Protein AF-A0A1W1BGY7-F1 (afdb_monomer)

Secondary structure (DSSP, 8-state):
-TTTTTSSSEEEEEGGG-TTSEEEEEEEEESS--SSEEEESSS-B--TT-HHHHHHHHHTT--SEEEETHHHHHHHHH-TTSSEEHHHHHHHHHSS-EEEEEEEESS-HHHHHHHHHHHHHSPPP--HHHHHHHHHHTTS-HHHHHHHHTT-EEE--HHHHHHHHHHHHHHHHHHT-

Structure (mmCIF, N/CA/C/O backbone):
data_AF-A0A1W1BGY7-F1
#
_entry.id   AF-A0A1W1BGY7-F1
#
loop_
_atom_site.group_PDB
_atom_site.id
_atom_site.type_symbol
_atom_site.label_atom_id
_atom_site.label_alt_id
_atom_site.label_comp_id
_atom_site.label_asym_id
_atom_site.label_entity_id
_atom_site.label_seq_id
_atom_site.pdbx_PDB_ins_code
_atom_site.Cartn_x
_atom_site.Cartn_y
_atom_site.Cartn_z
_atom_site.occupancy
_atom_site.B_iso_or_equiv
_atom_site.auth_seq_id
_atom_site.auth_comp_id
_atom_site.auth_asym_id
_atom_site.auth_atom_id
_atom_site.pdbx_PDB_model_num
ATOM 1 N N . MET A 1 1 ? -3.829 -16.186 -8.160 1.00 62.62 1 MET A N 1
ATOM 2 C CA . MET A 1 1 ? -3.401 -17.565 -8.492 1.00 62.62 1 MET A CA 1
ATOM 3 C C . MET A 1 1 ? -2.305 -17.598 -9.561 1.00 62.62 1 MET A C 1
ATOM 5 O O . MET A 1 1 ? -1.346 -18.332 -9.370 1.00 62.62 1 MET A O 1
ATOM 9 N N . SER A 1 2 ? -2.358 -16.763 -10.605 1.00 79.81 2 SER A N 1
ATOM 10 C CA . SER A 1 2 ? -1.438 -16.809 -11.760 1.00 79.81 2 SER A CA 1
ATOM 11 C C . SER A 1 2 ? 0.059 -16.644 -11.444 1.00 79.81 2 SER A C 1
ATOM 13 O O . SER A 1 2 ? 0.867 -17.405 -11.963 1.00 79.81 2 SER A O 1
ATOM 15 N N . PHE A 1 3 ? 0.447 -15.724 -10.547 1.00 88.94 3 PHE A N 1
ATOM 16 C CA . PHE A 1 3 ? 1.864 -15.511 -10.194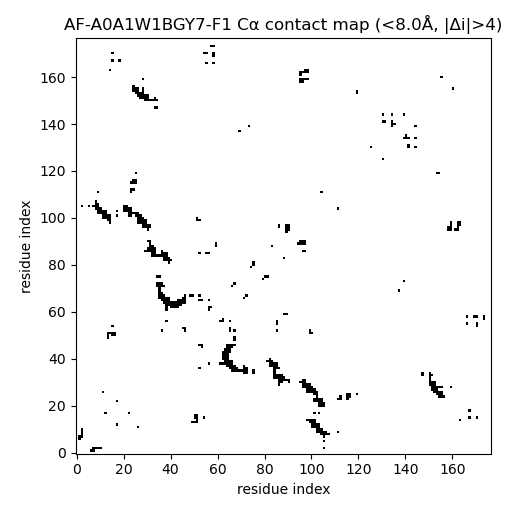 1.00 88.94 3 PHE A CA 1
ATOM 17 C C . PHE A 1 3 ? 2.511 -16.722 -9.502 1.00 88.94 3 PHE A C 1
ATOM 19 O O . PHE A 1 3 ? 3.608 -17.135 -9.866 1.00 88.94 3 PHE A O 1
ATOM 26 N N . ARG A 1 4 ? 1.822 -17.339 -8.529 1.00 84.81 4 ARG A N 1
ATOM 27 C CA . ARG A 1 4 ? 2.334 -18.533 -7.824 1.00 84.81 4 ARG A CA 1
ATOM 28 C C . ARG A 1 4 ? 2.373 -19.769 -8.719 1.00 84.81 4 ARG A C 1
ATOM 30 O O . ARG A 1 4 ? 3.251 -20.600 -8.551 1.00 84.81 4 ARG A O 1
ATOM 37 N N . GLN A 1 5 ? 1.454 -19.849 -9.678 1.00 89.06 5 GLN A N 1
ATOM 38 C CA . GLN A 1 5 ? 1.436 -20.879 -10.719 1.00 89.06 5 GLN A CA 1
ATOM 39 C C . GLN A 1 5 ? 2.444 -20.603 -11.849 1.00 89.06 5 GLN A C 1
ATOM 41 O O . GLN A 1 5 ? 2.444 -21.329 -12.833 1.00 89.06 5 GLN A O 1
ATOM 46 N N . ARG A 1 6 ? 3.268 -19.545 -11.744 1.00 88.88 6 ARG A N 1
ATOM 47 C CA . ARG A 1 6 ? 4.252 -19.128 -12.760 1.00 88.88 6 ARG A CA 1
ATOM 48 C C . ARG A 1 6 ? 3.667 -18.874 -14.159 1.00 88.88 6 ARG A C 1
ATOM 50 O O . ARG A 1 6 ? 4.398 -18.882 -15.137 1.00 88.88 6 ARG A O 1
ATOM 57 N N . LYS A 1 7 ? 2.369 -18.563 -14.248 1.00 91.94 7 LYS A N 1
ATOM 58 C CA . LYS A 1 7 ? 1.698 -18.180 -15.506 1.00 91.94 7 LYS A CA 1
ATOM 59 C C . LYS A 1 7 ? 2.041 -16.758 -15.963 1.00 91.94 7 LYS A C 1
ATOM 61 O O . LYS A 1 7 ? 1.733 -16.387 -17.085 1.00 91.94 7 LYS A O 1
ATOM 66 N N . VAL A 1 8 ? 2.629 -15.951 -15.078 1.00 92.69 8 VAL A N 1
ATOM 67 C CA . VAL A 1 8 ? 3.114 -14.594 -15.363 1.00 92.69 8 VAL A CA 1
ATOM 68 C C . VAL A 1 8 ? 4.509 -14.412 -14.769 1.00 92.69 8 VAL A C 1
ATOM 70 O O . VAL A 1 8 ? 4.822 -14.984 -13.715 1.00 92.69 8 VAL A O 1
ATOM 73 N N . ASN A 1 9 ? 5.344 -13.602 -15.424 1.00 93.44 9 ASN A N 1
ATOM 74 C CA . ASN A 1 9 ? 6.730 -13.395 -15.001 1.00 93.44 9 ASN A CA 1
ATOM 75 C C . ASN A 1 9 ? 6.871 -12.405 -13.843 1.00 93.44 9 ASN A C 1
ATOM 77 O O . ASN A 1 9 ? 7.801 -12.548 -13.056 1.00 93.44 9 ASN A O 1
ATOM 81 N N . GLY A 1 10 ? 5.939 -11.460 -13.697 1.00 94.50 10 GLY A N 1
ATOM 82 C CA . GLY A 1 10 ? 5.912 -10.494 -12.603 1.00 94.50 10 GLY A CA 1
ATOM 83 C C . GLY A 1 10 ? 4.494 -10.054 -12.250 1.00 94.50 10 GLY A C 1
ATOM 84 O O . GLY A 1 10 ? 3.607 -10.075 -13.100 1.00 94.50 10 GLY A O 1
ATOM 85 N N . ALA A 1 11 ? 4.263 -9.711 -10.983 1.00 96.00 11 ALA A N 1
ATOM 86 C CA . ALA A 1 11 ? 2.983 -9.202 -10.498 1.00 96.00 11 ALA A CA 1
ATOM 87 C C . ALA A 1 11 ? 3.138 -8.446 -9.174 1.00 96.00 11 ALA A C 1
ATOM 89 O O . ALA A 1 11 ? 3.978 -8.795 -8.339 1.00 96.00 11 ALA A O 1
ATOM 90 N N . PHE A 1 12 ? 2.251 -7.478 -8.931 1.00 96.56 12 PHE A N 1
ATOM 91 C CA . PHE A 1 12 ? 1.999 -7.017 -7.571 1.00 96.56 12 PHE A CA 1
ATOM 92 C C . PHE A 1 12 ? 1.299 -8.125 -6.787 1.00 96.56 12 PHE A C 1
ATOM 94 O O . PHE A 1 12 ? 0.234 -8.611 -7.170 1.00 96.56 12 PHE A O 1
ATOM 101 N N . ILE A 1 13 ? 1.905 -8.537 -5.678 1.00 96.38 13 ILE A N 1
ATOM 102 C CA . ILE A 1 13 ? 1.321 -9.512 -4.758 1.00 96.38 13 ILE A CA 1
ATOM 103 C C . ILE A 1 13 ? 1.217 -8.915 -3.363 1.00 96.38 13 ILE A C 1
ATOM 105 O O . ILE A 1 13 ? 2.064 -8.117 -2.960 1.00 96.38 13 ILE A O 1
ATOM 109 N N . SER A 1 14 ? 0.194 -9.331 -2.608 1.00 97.50 14 SER A N 1
ATOM 110 C CA . SER A 1 14 ? 0.025 -8.929 -1.209 1.00 97.50 14 SER A CA 1
ATOM 111 C C . SER A 1 14 ? 1.335 -9.131 -0.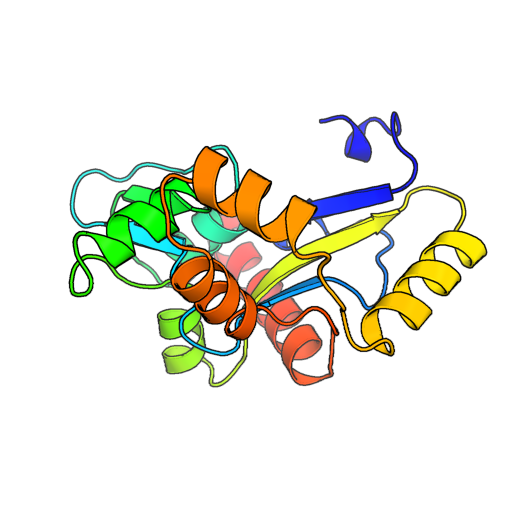445 1.00 97.50 14 SER A C 1
ATOM 113 O O . SER A 1 14 ? 1.929 -10.212 -0.502 1.00 97.50 14 SER A O 1
ATOM 115 N N . SER A 1 15 ? 1.782 -8.109 0.280 1.00 97.81 15 SER A N 1
ATOM 116 C CA . SER A 1 15 ? 3.032 -8.114 1.044 1.00 97.81 15 SER A CA 1
ATOM 117 C C . SER A 1 15 ? 3.160 -9.325 1.976 1.00 97.81 15 SER A C 1
ATOM 119 O O . SER A 1 15 ? 4.224 -9.950 2.011 1.00 97.81 15 SER A O 1
ATOM 121 N N . ILE A 1 16 ? 2.065 -9.765 2.613 1.00 97.44 16 ILE A N 1
ATOM 122 C CA . ILE A 1 16 ? 2.037 -10.961 3.472 1.00 97.44 16 ILE A CA 1
ATOM 123 C C . ILE A 1 16 ? 2.394 -12.252 2.713 1.00 97.44 16 ILE A C 1
ATOM 125 O O . ILE A 1 16 ? 2.948 -13.197 3.271 1.00 97.44 16 ILE A O 1
ATOM 129 N N . LYS A 1 17 ? 2.134 -12.282 1.401 1.00 95.25 17 LYS A N 1
ATOM 130 C CA . LYS A 1 17 ? 2.420 -13.409 0.503 1.00 95.25 17 LYS A CA 1
ATOM 131 C C . LYS A 1 17 ? 3.792 -13.323 -0.174 1.00 95.25 17 LYS A C 1
ATOM 133 O O . LYS A 1 17 ? 4.121 -14.264 -0.897 1.00 95.25 17 LYS A O 1
ATOM 138 N N . SER A 1 18 ? 4.559 -12.251 0.048 1.00 94.81 18 SER A N 1
ATOM 139 C CA . SER A 1 18 ? 5.791 -11.935 -0.698 1.00 94.81 18 SER A CA 1
ATOM 140 C C . SER A 1 18 ? 7.088 -12.468 -0.084 1.00 94.81 18 SER A C 1
ATOM 142 O O . SER A 1 18 ? 8.127 -12.445 -0.732 1.00 94.81 18 SER A O 1
ATOM 144 N N . SER A 1 19 ? 7.047 -12.978 1.150 1.00 90.06 19 SER A N 1
ATOM 145 C CA . SER A 1 19 ? 8.249 -13.364 1.912 1.00 90.06 19 SER A CA 1
ATOM 146 C C . SER A 1 19 ? 9.111 -14.454 1.262 1.00 90.06 19 SER A C 1
ATOM 148 O O . SER A 1 19 ? 10.297 -14.531 1.557 1.00 90.06 19 SER A O 1
ATOM 150 N N . LYS A 1 20 ? 8.530 -15.282 0.384 1.00 90.25 20 LYS A N 1
ATOM 151 C CA . LYS A 1 20 ? 9.227 -16.354 -0.351 1.00 90.25 20 LYS A CA 1
ATOM 152 C C . LYS A 1 20 ? 9.455 -16.020 -1.831 1.00 90.25 20 LYS A C 1
ATOM 154 O O . LYS A 1 20 ? 9.732 -16.915 -2.622 1.00 90.25 20 LYS A O 1
ATOM 159 N N . SER A 1 21 ? 9.266 -14.765 -2.232 1.00 93.81 21 SER A N 1
ATOM 160 C CA . SER A 1 21 ? 9.340 -14.338 -3.630 1.00 93.81 21 SER A CA 1
ATOM 161 C C . SER A 1 21 ? 10.473 -13.340 -3.830 1.00 93.81 21 SER A C 1
ATOM 163 O O . SER A 1 21 ? 10.774 -12.541 -2.943 1.00 93.81 21 SER A O 1
ATOM 165 N N . LYS A 1 22 ? 11.083 -13.368 -5.019 1.00 95.88 22 LYS A N 1
ATOM 166 C CA . LYS A 1 22 ? 11.982 -12.301 -5.461 1.00 95.88 22 LYS A CA 1
ATOM 167 C C . LYS A 1 22 ? 11.136 -11.079 -5.796 1.00 95.88 22 LYS A C 1
ATOM 169 O O . LYS A 1 22 ? 10.124 -11.207 -6.485 1.00 95.88 22 LYS A O 1
ATOM 174 N N . CYS A 1 23 ? 11.506 -9.922 -5.265 1.00 97.56 23 CYS A N 1
ATOM 175 C CA . CYS A 1 23 ? 10.732 -8.699 -5.425 1.00 97.56 23 CYS A CA 1
ATOM 176 C C . CYS A 1 23 ? 11.651 -7.498 -5.572 1.00 97.56 23 CYS A C 1
ATOM 178 O O . CYS A 1 23 ? 12.733 -7.473 -4.989 1.00 97.56 23 CYS A O 1
ATOM 180 N N . THR A 1 24 ? 11.185 -6.509 -6.324 1.00 97.88 24 THR A N 1
ATOM 181 C CA . THR A 1 24 ? 11.926 -5.281 -6.605 1.00 97.88 24 THR A CA 1
ATOM 182 C C . THR A 1 24 ? 11.858 -4.308 -5.418 1.00 97.88 24 THR A C 1
ATOM 184 O O . THR A 1 24 ? 11.310 -4.611 -4.345 1.00 97.88 24 THR A O 1
ATOM 187 N N . ASN A 1 25 ? 12.400 -3.108 -5.623 1.00 97.06 25 ASN A N 1
ATOM 188 C CA . ASN A 1 25 ? 12.243 -1.947 -4.748 1.00 97.06 25 ASN A CA 1
ATOM 189 C C . ASN A 1 25 ? 10.910 -1.196 -4.940 1.00 97.06 25 ASN A C 1
ATOM 191 O O . ASN A 1 25 ? 10.768 -0.089 -4.428 1.00 97.06 25 ASN A O 1
ATOM 195 N N . VAL A 1 26 ? 9.934 -1.781 -5.641 1.00 98.12 26 VAL A N 1
ATOM 196 C CA . VAL A 1 26 ? 8.602 -1.195 -5.833 1.00 98.12 26 VAL A CA 1
ATOM 197 C C . VAL A 1 26 ? 7.569 -1.899 -4.956 1.00 98.12 26 VAL A C 1
ATOM 199 O O . VAL A 1 26 ? 7.471 -3.133 -4.927 1.00 98.12 26 VAL A O 1
ATOM 202 N N . GLY A 1 27 ? 6.761 -1.104 -4.263 1.00 97.94 27 GLY A N 1
ATOM 203 C CA . GLY A 1 27 ? 5.608 -1.545 -3.488 1.00 97.94 27 GLY A CA 1
ATOM 204 C C . GLY A 1 27 ? 4.384 -0.666 -3.714 1.00 97.94 27 GLY A C 1
ATOM 205 O O . GLY A 1 27 ? 4.434 0.289 -4.473 1.00 97.94 27 GLY A O 1
ATOM 206 N N . ILE A 1 28 ? 3.283 -1.021 -3.059 1.00 98.12 28 ILE A N 1
ATOM 207 C CA . ILE A 1 28 ? 2.137 -0.131 -2.838 1.00 98.12 28 ILE A CA 1
ATOM 208 C C . ILE A 1 28 ? 2.156 0.183 -1.349 1.00 98.12 28 ILE A C 1
ATOM 210 O O . ILE A 1 28 ? 1.996 -0.733 -0.533 1.00 98.12 28 ILE A O 1
ATOM 214 N N . ILE A 1 29 ? 2.455 1.431 -1.008 1.00 98.62 29 ILE A N 1
ATOM 215 C CA . ILE A 1 29 ? 2.840 1.852 0.338 1.00 98.62 29 ILE A CA 1
ATOM 216 C C . ILE A 1 29 ? 1.986 3.055 0.732 1.00 98.62 29 ILE A C 1
ATOM 218 O O . ILE A 1 29 ? 1.699 3.903 -0.104 1.00 98.62 29 ILE A O 1
ATOM 222 N N . ALA A 1 30 ? 1.615 3.135 2.004 1.00 98.44 30 ALA A N 1
ATOM 223 C CA . ALA A 1 30 ? 1.001 4.323 2.584 1.00 98.44 30 ALA A CA 1
ATOM 224 C C . ALA A 1 30 ? 1.757 4.737 3.843 1.00 98.44 30 ALA A C 1
ATOM 226 O O . ALA A 1 30 ? 2.144 3.889 4.651 1.00 98.44 30 ALA A O 1
ATOM 227 N N . ASN A 1 31 ? 1.984 6.034 4.018 1.00 97.94 31 ASN A N 1
ATOM 228 C CA . ASN A 1 31 ? 2.717 6.588 5.153 1.00 97.94 31 ASN A CA 1
ATOM 229 C C . ASN A 1 31 ? 1.800 7.448 6.030 1.00 97.94 31 ASN A C 1
ATOM 231 O O . ASN A 1 31 ? 2.029 8.638 6.214 1.00 97.94 31 ASN A O 1
ATOM 235 N N . GLY A 1 32 ? 0.758 6.813 6.560 1.00 96.81 32 GLY A N 1
ATOM 236 C CA . GLY A 1 32 ? -0.387 7.466 7.189 1.00 96.81 32 GLY A CA 1
ATOM 237 C C . GLY A 1 32 ? -1.671 6.960 6.540 1.00 96.81 32 GLY A C 1
ATOM 238 O O . GLY A 1 32 ? -1.656 5.884 5.937 1.00 96.81 32 GLY A O 1
ATOM 239 N N . ALA A 1 33 ? -2.749 7.733 6.649 1.00 97.06 33 ALA A N 1
ATOM 240 C CA . ALA A 1 33 ? -4.024 7.395 6.031 1.00 97.06 33 ALA A CA 1
ATOM 241 C C . ALA A 1 33 ? -3.881 7.181 4.517 1.00 97.06 33 ALA A C 1
ATOM 243 O O . ALA A 1 33 ? -3.323 8.018 3.811 1.00 97.06 33 ALA A O 1
ATOM 244 N N . VAL A 1 34 ? -4.392 6.056 4.015 1.00 97.25 34 VAL A N 1
ATOM 245 C CA . VAL A 1 34 ? -4.404 5.720 2.581 1.00 97.25 34 VAL A CA 1
ATOM 246 C C . VAL A 1 34 ? -5.756 6.012 1.933 1.00 97.25 34 VAL A C 1
ATOM 248 O O . VAL A 1 34 ? -5.888 5.924 0.714 1.00 97.25 34 VAL A O 1
ATOM 251 N N . ARG A 1 35 ? -6.787 6.302 2.735 1.00 96.75 35 ARG A N 1
ATOM 252 C CA . ARG A 1 35 ? -8.124 6.736 2.291 1.00 96.75 35 ARG A CA 1
ATOM 253 C C . ARG A 1 35 ? -8.843 5.741 1.369 1.00 96.75 35 ARG A C 1
ATOM 255 O O . ARG A 1 35 ? -9.769 6.085 0.648 1.00 96.75 35 ARG A O 1
ATOM 262 N N . SER A 1 36 ? -8.398 4.485 1.373 1.00 97.06 36 SER A N 1
ATOM 263 C CA . SER A 1 36 ? -8.896 3.417 0.491 1.00 97.06 36 SER A CA 1
ATOM 264 C C . SER A 1 36 ? -8.727 2.015 1.082 1.00 97.06 36 SER A C 1
ATOM 266 O O . SER A 1 36 ? -8.820 1.018 0.363 1.00 97.06 36 SER A O 1
ATOM 268 N N . VAL A 1 37 ? -8.454 1.910 2.386 1.00 98.06 37 VAL A N 1
ATOM 269 C CA . VAL A 1 37 ? -8.331 0.639 3.106 1.00 98.06 37 VAL A CA 1
ATOM 270 C C . VAL A 1 37 ? -8.847 0.839 4.528 1.00 98.06 37 VAL A C 1
ATOM 272 O O . VAL A 1 37 ? -8.141 1.397 5.364 1.00 98.06 37 VAL A O 1
ATOM 275 N N . PHE A 1 38 ? -10.045 0.329 4.809 1.00 98.19 38 PHE A N 1
ATOM 276 C CA . PHE A 1 38 ? -10.719 0.544 6.090 1.00 98.19 38 PHE A CA 1
ATOM 277 C C . PHE A 1 38 ? -11.181 -0.755 6.737 1.00 98.19 38 PHE A C 1
ATOM 279 O O . PHE A 1 38 ? -11.440 -1.752 6.055 1.00 98.19 38 PHE A O 1
ATOM 286 N N . VAL A 1 39 ? -11.341 -0.702 8.057 1.00 97.81 39 VAL A N 1
ATOM 287 C CA . VAL A 1 39 ? -12.235 -1.583 8.812 1.00 97.81 39 VAL A CA 1
ATOM 288 C C . VAL A 1 39 ? -13.473 -0.783 9.185 1.00 97.81 39 VAL A C 1
ATOM 290 O O . VAL A 1 39 ? -13.369 0.249 9.844 1.00 97.81 39 VAL A O 1
ATOM 293 N N . ILE A 1 40 ? -14.637 -1.257 8.756 1.00 96.12 40 ILE A N 1
ATOM 294 C CA . ILE A 1 40 ? -15.935 -0.703 9.145 1.00 96.12 40 ILE A CA 1
ATOM 295 C C . ILE A 1 40 ? -16.483 -1.538 10.298 1.00 96.12 40 ILE A C 1
ATOM 297 O O . ILE A 1 40 ? -16.415 -2.769 10.251 1.00 96.12 40 ILE A O 1
ATOM 301 N N . GLU A 1 41 ? -17.027 -0.873 11.315 1.00 91.75 41 GLU A N 1
ATOM 302 C CA . GLU A 1 41 ? -17.678 -1.535 12.442 1.00 91.75 41 GLU A CA 1
ATOM 303 C C . GLU A 1 41 ? -18.805 -2.474 11.981 1.00 91.75 41 GLU A C 1
ATOM 305 O O . GLU A 1 41 ? -19.488 -2.241 10.981 1.00 91.75 41 GLU A O 1
ATOM 310 N N . GLY A 1 42 ? -18.983 -3.572 12.713 1.00 90.00 42 GLY A N 1
ATOM 311 C CA . GLY A 1 42 ? -20.013 -4.567 12.453 1.00 90.00 42 GLY A CA 1
ATOM 312 C C . GLY A 1 42 ? -19.431 -5.964 12.285 1.00 90.00 42 GLY A C 1
ATOM 313 O O . GLY A 1 42 ? -18.437 -6.329 12.915 1.00 90.00 42 GLY A O 1
ATOM 314 N N . LYS A 1 43 ? -20.079 -6.777 11.446 1.00 92.12 43 LYS A N 1
ATOM 315 C CA . LYS A 1 43 ? -19.705 -8.181 11.257 1.00 92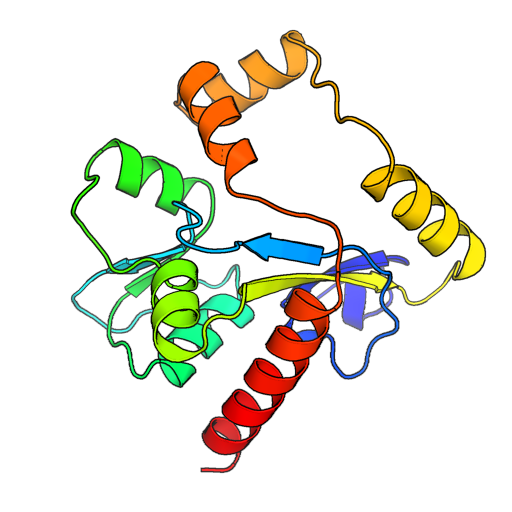.12 43 LYS A CA 1
ATOM 316 C C . LYS A 1 43 ? -18.291 -8.306 10.689 1.00 92.12 43 LYS A C 1
ATOM 318 O O . LYS A 1 43 ? -17.945 -7.657 9.704 1.00 92.12 43 LYS A O 1
ATOM 323 N N . GLU A 1 44 ? -17.503 -9.203 11.280 1.00 95.06 44 GLU A N 1
ATOM 324 C CA . GLU A 1 44 ? -16.175 -9.533 10.773 1.00 95.06 44 GLU A CA 1
ATOM 325 C C . GLU A 1 44 ? -16.257 -10.156 9.375 1.00 95.06 44 GLU A C 1
ATOM 327 O O . GLU A 1 44 ? -16.778 -11.258 9.178 1.00 95.06 44 GLU A O 1
ATOM 332 N N . GLU A 1 45 ? -15.725 -9.435 8.394 1.00 96.69 45 GLU A N 1
ATOM 333 C CA . GLU A 1 45 ? -15.732 -9.826 6.990 1.00 96.69 45 GLU A CA 1
ATOM 334 C C . GLU A 1 45 ? -14.394 -9.472 6.344 1.00 96.69 45 GLU A C 1
ATOM 336 O O . GLU A 1 45 ? -13.860 -8.377 6.516 1.00 96.69 45 GLU A O 1
ATOM 341 N N . ILE A 1 46 ? -13.855 -10.407 5.564 1.00 96.38 46 ILE A N 1
ATOM 342 C CA . ILE A 1 46 ? -12.601 -10.209 4.838 1.00 96.38 46 ILE A CA 1
ATOM 343 C C . ILE A 1 46 ? -12.848 -9.630 3.442 1.00 96.38 46 ILE A C 1
ATOM 345 O O . ILE A 1 46 ? -13.804 -10.008 2.761 1.00 96.38 46 ILE A O 1
ATOM 349 N N . ASP A 1 47 ? -11.917 -8.814 2.948 1.00 96.31 47 ASP A N 1
ATOM 350 C CA . ASP A 1 47 ? -11.889 -8.429 1.538 1.00 96.31 47 ASP A CA 1
ATOM 351 C C . ASP A 1 47 ? -11.071 -9.453 0.734 1.00 96.31 47 ASP A C 1
ATOM 353 O O . ASP A 1 47 ? -9.863 -9.630 0.938 1.00 96.31 47 ASP A O 1
ATOM 357 N N . LYS A 1 48 ? -11.716 -10.157 -0.204 1.00 94.81 48 LYS A N 1
ATOM 358 C CA . LYS A 1 48 ? -11.070 -11.201 -1.020 1.00 94.81 48 LYS A CA 1
ATOM 359 C C . LYS A 1 48 ? -9.915 -10.659 -1.875 1.00 94.81 48 LYS A C 1
ATOM 361 O O . LYS A 1 48 ? -9.030 -11.436 -2.244 1.00 94.81 48 LYS A O 1
ATOM 366 N N . ALA A 1 49 ? -9.896 -9.359 -2.174 1.00 92.88 49 ALA A N 1
ATOM 367 C CA . ALA A 1 49 ? -8.878 -8.737 -3.009 1.00 92.88 49 ALA A CA 1
ATOM 368 C C . ALA A 1 49 ? -7.553 -8.476 -2.268 1.00 92.88 49 ALA A C 1
ATOM 370 O O . ALA A 1 49 ? -6.514 -8.372 -2.923 1.00 92.88 49 ALA A O 1
ATOM 371 N N . SER A 1 50 ? -7.527 -8.437 -0.924 1.00 95.00 50 SER A N 1
ATOM 372 C CA . SER A 1 50 ? -6.292 -8.135 -0.179 1.00 95.00 50 SER A CA 1
ATOM 373 C C . SER A 1 50 ? -6.065 -8.993 1.058 1.00 95.00 50 SER A C 1
ATOM 375 O O . SER A 1 50 ? -6.531 -8.721 2.161 1.00 95.00 50 SER A O 1
ATOM 377 N N . ALA A 1 51 ? -5.187 -9.985 0.901 1.00 97.00 51 ALA A N 1
ATOM 378 C CA . ALA A 1 51 ? -4.705 -10.773 2.030 1.00 97.00 51 ALA A CA 1
ATOM 379 C C . ALA A 1 51 ? -3.886 -9.946 3.038 1.00 97.00 51 ALA A C 1
ATOM 381 O O . ALA A 1 51 ? -3.888 -10.274 4.221 1.00 97.00 51 ALA A O 1
ATOM 382 N N . SER A 1 52 ? -3.179 -8.902 2.587 1.00 98.06 52 SER A N 1
ATOM 383 C CA . SER A 1 52 ? -2.385 -8.054 3.485 1.00 98.06 52 SER A CA 1
ATOM 384 C C . SER A 1 52 ? -3.265 -7.191 4.374 1.00 98.06 52 SER A C 1
ATOM 386 O O . SER A 1 52 ? -2.993 -7.126 5.564 1.00 98.06 52 SER A O 1
ATOM 388 N N . SER A 1 53 ? -4.328 -6.591 3.831 1.00 98.19 53 SER A N 1
ATOM 389 C CA . SER A 1 53 ? -5.258 -5.759 4.607 1.00 98.19 53 SER A CA 1
ATOM 390 C C . SER A 1 53 ? -6.022 -6.599 5.632 1.00 98.19 53 SER A C 1
ATOM 392 O O . SER A 1 53 ? -6.089 -6.226 6.796 1.00 98.19 53 SER A O 1
ATOM 394 N N . ASN A 1 54 ? -6.481 -7.795 5.244 1.00 98.19 54 ASN A N 1
ATOM 395 C CA . ASN A 1 54 ? -7.130 -8.719 6.181 1.00 98.19 54 ASN A CA 1
ATOM 396 C C . ASN A 1 54 ? -6.199 -9.141 7.327 1.00 98.19 54 ASN A C 1
ATOM 398 O O . ASN A 1 54 ? -6.619 -9.214 8.476 1.00 98.19 54 ASN A O 1
ATOM 402 N N . MET A 1 55 ? -4.931 -9.439 7.025 1.00 98.12 55 MET A N 1
ATOM 403 C CA . MET A 1 55 ? -3.955 -9.778 8.063 1.00 98.12 55 MET A CA 1
ATOM 404 C C . MET A 1 55 ? -3.600 -8.560 8.919 1.00 98.12 55 MET A C 1
ATOM 406 O O . MET A 1 55 ? -3.420 -8.702 10.122 1.00 98.12 55 MET A O 1
ATOM 410 N N . LEU A 1 56 ? -3.518 -7.368 8.327 1.00 98.44 56 LEU A N 1
ATOM 411 C CA . LEU A 1 56 ? -3.246 -6.139 9.063 1.00 98.44 56 LEU A CA 1
ATOM 412 C C . LEU A 1 56 ? -4.343 -5.842 10.090 1.00 98.44 56 LEU A C 1
ATOM 414 O O . LEU A 1 56 ? -4.007 -5.574 11.236 1.00 98.44 56 LEU A O 1
ATOM 418 N N . ALA A 1 57 ? -5.621 -5.983 9.724 1.00 98.00 57 ALA A N 1
ATOM 419 C CA . ALA A 1 57 ? -6.730 -5.842 10.670 1.00 98.00 57 ALA A CA 1
ATOM 420 C C . ALA A 1 57 ? -6.563 -6.773 11.887 1.00 98.00 57 ALA A C 1
ATOM 422 O O . ALA A 1 57 ? -6.657 -6.324 13.025 1.00 98.00 57 ALA A O 1
ATOM 423 N N . LYS A 1 58 ? -6.185 -8.040 11.658 1.00 97.44 58 LYS A N 1
ATOM 424 C CA . LYS A 1 58 ? -5.878 -8.994 12.740 1.00 97.44 58 LYS A CA 1
ATOM 425 C C . LYS A 1 58 ? -4.667 -8.577 13.575 1.00 97.44 58 LYS A C 1
ATOM 427 O O . LYS A 1 58 ? -4.695 -8.701 14.792 1.00 97.44 58 LYS A O 1
ATOM 432 N N . VAL A 1 59 ? -3.600 -8.094 12.932 1.00 98.06 59 VAL A N 1
ATOM 433 C CA . VAL A 1 59 ? -2.382 -7.615 13.611 1.00 98.06 59 VAL A CA 1
ATOM 434 C C . VAL A 1 59 ? -2.661 -6.427 14.528 1.00 98.06 59 VAL A C 1
ATOM 436 O O . VAL A 1 59 ? -2.046 -6.345 15.587 1.00 98.06 59 VAL A O 1
ATOM 439 N N . LEU A 1 60 ? -3.586 -5.557 14.130 1.00 97.62 60 LEU A N 1
ATOM 440 C CA . LEU A 1 60 ? -4.037 -4.394 14.893 1.00 97.62 60 LEU A CA 1
ATOM 441 C C . LEU A 1 60 ? -5.200 -4.720 15.847 1.00 97.62 60 LEU A C 1
ATOM 443 O O . LEU A 1 60 ? -5.743 -3.823 16.479 1.00 97.62 60 LEU A O 1
ATOM 447 N N . ASN A 1 61 ? -5.609 -5.994 15.939 1.00 96.31 61 ASN A N 1
ATOM 448 C CA . ASN A 1 61 ? -6.749 -6.449 16.740 1.00 96.31 61 ASN A CA 1
ATOM 449 C C . ASN A 1 61 ? -8.055 -5.670 16.461 1.00 96.31 61 ASN A C 1
ATOM 451 O O . ASN A 1 61 ? -8.855 -5.418 17.361 1.00 96.31 61 ASN A O 1
ATOM 455 N N . LEU A 1 62 ? -8.267 -5.280 15.203 1.00 96.38 62 LEU A N 1
ATOM 456 C CA . LEU A 1 62 ? -9.464 -4.577 14.757 1.00 96.38 62 LEU A CA 1
ATOM 457 C C . LEU A 1 62 ? -10.503 -5.579 14.264 1.00 96.38 62 LEU A C 1
ATOM 459 O O . LEU A 1 62 ? -10.208 -6.432 13.421 1.00 96.38 62 LEU A O 1
ATOM 463 N N . LYS A 1 63 ? -11.729 -5.441 14.770 1.00 95.25 63 LYS A N 1
ATOM 464 C CA . LYS A 1 63 ? -12.881 -6.259 14.385 1.00 95.25 63 LYS A CA 1
ATOM 465 C C . LYS A 1 63 ? -13.814 -5.455 13.495 1.00 95.25 63 LYS A C 1
ATOM 467 O O . LYS A 1 63 ? -14.046 -4.276 13.739 1.00 95.25 63 LYS A O 1
ATOM 472 N N . GLY A 1 64 ? -14.339 -6.111 12.471 1.00 95.75 64 GLY A N 1
ATOM 473 C CA . GLY A 1 64 ? -15.275 -5.517 11.531 1.00 95.75 64 GLY A CA 1
ATOM 474 C C . GLY A 1 64 ? -15.029 -5.962 10.098 1.00 95.75 64 GLY A C 1
ATOM 475 O O . GLY A 1 64 ? -14.288 -6.910 9.816 1.00 95.75 64 GLY A O 1
ATOM 476 N N . LYS A 1 65 ? -15.666 -5.259 9.172 1.00 97.31 65 LYS A N 1
ATOM 477 C CA . LYS A 1 65 ? -15.5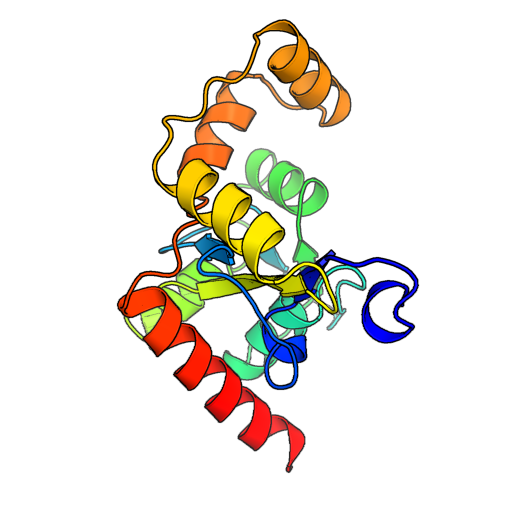99 -5.538 7.745 1.00 97.31 65 LYS A CA 1
ATOM 478 C C . LYS A 1 65 ? -14.436 -4.798 7.107 1.00 97.31 65 LYS A C 1
ATOM 480 O O . LYS A 1 65 ? -14.425 -3.572 7.057 1.00 97.31 65 LYS A O 1
ATOM 485 N N . VAL A 1 66 ? -13.488 -5.545 6.553 1.00 98.06 66 VAL A N 1
ATOM 486 C CA . VAL A 1 66 ? -12.409 -4.976 5.744 1.00 98.06 66 VAL A CA 1
ATOM 487 C C . VAL A 1 66 ? -12.960 -4.610 4.366 1.00 98.06 66 VAL A C 1
ATOM 489 O O . VAL A 1 66 ? -13.551 -5.449 3.680 1.00 98.06 66 VAL A O 1
ATOM 492 N N . ILE A 1 67 ? -12.731 -3.371 3.935 1.00 97.44 67 ILE A N 1
ATOM 493 C CA . ILE A 1 67 ? -12.990 -2.923 2.562 1.00 97.44 67 ILE A CA 1
ATOM 494 C C . ILE A 1 67 ? -11.761 -2.227 1.987 1.00 97.44 67 ILE A C 1
ATOM 496 O O . ILE A 1 67 ? -11.060 -1.505 2.698 1.00 97.44 67 ILE A O 1
ATOM 500 N N . ILE A 1 68 ? -11.487 -2.443 0.696 1.00 97.12 68 ILE A N 1
ATOM 501 C CA . ILE A 1 68 ? -10.324 -1.845 0.027 1.00 97.12 68 ILE A CA 1
ATOM 502 C C . ILE A 1 68 ? -10.612 -1.296 -1.378 1.00 97.12 68 ILE A C 1
ATOM 504 O O . ILE A 1 68 ? -11.625 -1.626 -1.999 1.00 97.12 68 ILE A O 1
ATOM 508 N N . GLY A 1 69 ? -9.668 -0.506 -1.896 1.00 94.69 69 GLY A N 1
ATOM 509 C CA . GLY A 1 69 ? -9.624 -0.037 -3.283 1.00 94.69 69 GLY A CA 1
ATOM 510 C C . GLY A 1 69 ? -10.713 0.985 -3.604 1.00 94.69 69 GLY A C 1
ATOM 511 O O . GLY A 1 69 ? -11.143 1.732 -2.731 1.00 94.69 69 GLY A O 1
ATOM 512 N N . ASP A 1 70 ? -11.189 0.991 -4.850 1.00 94.44 70 ASP A N 1
ATOM 513 C CA . ASP A 1 70 ? -12.155 1.985 -5.346 1.00 94.44 70 ASP A CA 1
ATOM 514 C C . ASP A 1 70 ? -13.445 2.041 -4.513 1.00 94.44 70 ASP A C 1
ATOM 516 O O . ASP A 1 70 ? -14.004 3.110 -4.288 1.00 94.44 70 ASP A O 1
ATOM 520 N N . ARG A 1 71 ? -13.909 0.891 -4.008 1.00 94.06 71 ARG A N 1
ATOM 521 C CA . ARG A 1 71 ? -15.086 0.824 -3.129 1.00 94.06 71 ARG A CA 1
ATOM 522 C C . ARG A 1 71 ? -14.842 1.523 -1.792 1.00 94.06 71 ARG A C 1
ATOM 524 O O . ARG A 1 71 ? -15.737 2.189 -1.291 1.00 94.06 71 ARG A O 1
ATOM 531 N N . ALA A 1 72 ? -13.653 1.353 -1.223 1.00 96.06 72 ALA A N 1
ATOM 532 C CA . ALA A 1 72 ? -13.262 2.002 0.021 1.00 96.06 72 ALA A CA 1
ATOM 533 C C . ALA A 1 72 ? -13.018 3.501 -0.160 1.00 96.06 72 ALA A C 1
ATOM 535 O O . ALA A 1 72 ? -13.414 4.278 0.699 1.00 96.06 72 ALA A O 1
ATOM 536 N N . LEU A 1 73 ? -12.435 3.902 -1.293 1.00 96.31 73 LEU A N 1
ATOM 537 C CA . LEU A 1 73 ? -12.273 5.312 -1.635 1.00 96.31 73 LEU A CA 1
ATOM 538 C C . LEU A 1 73 ? -13.629 6.015 -1.753 1.00 96.31 73 LEU A C 1
ATOM 540 O O . LEU A 1 73 ? -13.832 7.040 -1.117 1.00 96.31 73 LEU A O 1
ATOM 544 N N . ARG A 1 74 ? -14.576 5.440 -2.508 1.00 94.44 74 ARG A N 1
ATOM 545 C CA . ARG A 1 74 ? -15.946 5.976 -2.605 1.00 94.44 74 ARG A CA 1
ATOM 546 C C . ARG A 1 74 ? -16.609 6.082 -1.239 1.00 94.44 74 ARG A C 1
ATOM 548 O O . ARG A 1 74 ? -17.106 7.138 -0.886 1.00 94.44 74 ARG A O 1
ATOM 555 N N . TYR A 1 75 ? -16.545 5.004 -0.457 1.00 93.81 75 TYR A N 1
ATOM 556 C CA . TYR A 1 75 ? -17.110 4.987 0.888 1.00 93.81 75 TYR A CA 1
ATOM 557 C C . TYR A 1 75 ? -16.577 6.134 1.756 1.00 93.81 75 TYR A C 1
ATOM 559 O O . TYR A 1 75 ? -17.364 6.785 2.433 1.00 93.81 75 TYR A O 1
ATOM 567 N N . HIS A 1 76 ? -15.269 6.402 1.699 1.00 94.69 76 HIS A N 1
ATOM 568 C CA . HIS A 1 76 ? -14.645 7.502 2.429 1.00 94.69 76 HIS A CA 1
ATOM 569 C C . HIS A 1 76 ? -15.059 8.882 1.906 1.00 94.69 76 HIS A C 1
ATOM 571 O O . HIS A 1 76 ? -15.312 9.769 2.708 1.00 94.69 76 HIS A O 1
ATOM 577 N N . LEU A 1 77 ? -15.161 9.075 0.588 1.00 93.94 77 LEU A N 1
ATOM 578 C CA . LEU A 1 77 ? -15.619 10.350 0.021 1.00 93.94 77 LEU A CA 1
ATOM 579 C C . LEU A 1 77 ? -17.075 10.658 0.408 1.00 93.94 77 LEU A C 1
ATOM 581 O O . LEU A 1 77 ? -17.394 11.803 0.715 1.00 93.94 77 LEU A O 1
ATOM 585 N N . ASP A 1 78 ? -17.928 9.634 0.455 1.00 92.69 78 ASP A N 1
ATOM 586 C CA . ASP A 1 78 ? -19.330 9.771 0.860 1.00 92.69 78 ASP A CA 1
ATOM 587 C C . ASP A 1 78 ? -19.489 9.893 2.392 1.00 92.69 78 ASP A C 1
ATOM 589 O O . ASP A 1 78 ? -20.454 10.484 2.872 1.00 92.69 78 ASP A O 1
ATOM 593 N N . ASN A 1 79 ? -18.568 9.308 3.171 1.00 90.94 79 ASN A N 1
ATOM 594 C CA . ASN A 1 79 ? -18.641 9.193 4.634 1.00 90.94 79 ASN A CA 1
ATOM 595 C C . ASN A 1 79 ? -17.247 9.369 5.281 1.00 90.94 79 ASN A C 1
ATOM 597 O O . ASN A 1 79 ? -16.671 8.391 5.773 1.00 90.94 79 ASN A O 1
ATOM 601 N N . PRO A 1 80 ? -16.678 10.586 5.303 1.00 80.75 80 PRO A N 1
ATOM 602 C CA . PRO A 1 80 ? -15.267 10.807 5.645 1.00 80.75 80 PRO A CA 1
ATOM 603 C C . PRO A 1 80 ? -14.871 10.361 7.056 1.00 80.75 80 PRO A C 1
ATOM 605 O O . PRO A 1 80 ? -13.747 9.897 7.246 1.00 80.75 80 PRO A O 1
ATOM 608 N N . GLU A 1 81 ? -15.802 10.429 8.007 1.00 82.62 81 GLU A N 1
ATOM 609 C CA . GLU A 1 81 ? -15.579 10.092 9.421 1.00 82.62 81 GLU A CA 1
ATOM 610 C C . GLU A 1 81 ? -15.818 8.608 9.749 1.00 82.62 81 GLU A C 1
ATOM 612 O O . GLU A 1 81 ? -15.592 8.170 10.877 1.00 82.62 81 GLU A O 1
ATOM 617 N N . ASN A 1 82 ? -16.285 7.807 8.784 1.00 87.00 82 ASN A N 1
ATOM 618 C CA . ASN A 1 82 ? -16.678 6.430 9.054 1.00 87.00 82 ASN A CA 1
ATOM 619 C C . ASN A 1 82 ? -15.569 5.432 8.697 1.00 87.00 82 ASN A C 1
ATOM 621 O O . ASN A 1 82 ? -15.103 5.353 7.561 1.00 87.00 82 ASN A O 1
ATOM 625 N N . GLY A 1 83 ? -15.248 4.561 9.655 1.00 93.38 83 GLY A N 1
ATOM 626 C CA . GLY A 1 83 ? -14.303 3.456 9.488 1.00 93.38 83 GLY A CA 1
ATOM 627 C C . GLY A 1 83 ? -12.867 3.806 9.879 1.00 93.38 83 GLY A C 1
ATOM 628 O O . GLY A 1 83 ? -12.426 4.946 9.818 1.00 93.38 83 GLY A O 1
ATOM 629 N N . ILE A 1 84 ? -12.117 2.784 10.284 1.00 96.94 84 ILE A N 1
ATOM 630 C CA . ILE A 1 84 ? -10.734 2.922 10.751 1.00 96.94 84 ILE A CA 1
ATOM 631 C C . ILE A 1 84 ? -9.791 2.666 9.576 1.00 96.94 84 ILE A C 1
ATOM 633 O O . ILE A 1 84 ? -9.770 1.550 9.046 1.00 96.94 84 ILE A O 1
ATOM 637 N N . ASP A 1 85 ? -9.002 3.666 9.172 1.00 98.00 85 ASP A N 1
ATOM 638 C CA . ASP A 1 85 ? -7.972 3.490 8.143 1.00 98.00 85 ASP A CA 1
ATOM 639 C C . ASP A 1 85 ? -6.844 2.601 8.684 1.00 98.00 85 ASP A C 1
ATOM 641 O O . ASP A 1 85 ? -6.193 2.893 9.691 1.00 98.00 85 ASP A O 1
ATOM 645 N N . LEU A 1 86 ? -6.609 1.475 8.010 1.00 98.38 86 LEU A N 1
ATOM 646 C CA . LEU A 1 86 ? -5.650 0.483 8.488 1.00 98.38 86 LEU A CA 1
ATOM 647 C C . LEU A 1 86 ? -4.197 0.975 8.424 1.00 98.38 86 LEU A C 1
ATOM 649 O O . LEU A 1 86 ? -3.384 0.583 9.265 1.00 98.38 86 LEU A O 1
ATOM 653 N N . ALA A 1 87 ? -3.842 1.789 7.426 1.00 98.44 87 ALA A N 1
ATOM 654 C CA . ALA A 1 87 ? -2.485 2.314 7.306 1.00 98.44 87 ALA A CA 1
ATOM 655 C C . ALA A 1 87 ? -2.224 3.427 8.323 1.00 98.44 87 ALA A C 1
ATOM 657 O O . ALA A 1 87 ? -1.133 3.470 8.895 1.00 98.44 87 ALA A O 1
ATOM 658 N N . GLU A 1 88 ? -3.224 4.269 8.590 1.00 98.44 88 GLU A N 1
ATOM 659 C CA . GLU A 1 88 ? -3.171 5.261 9.665 1.00 98.44 88 GLU A CA 1
ATOM 660 C C . GLU A 1 88 ? -2.994 4.579 11.018 1.00 98.44 88 GLU A C 1
ATOM 662 O O . GLU A 1 88 ? -2.028 4.859 11.728 1.00 98.44 88 GLU A O 1
ATOM 667 N N . LYS A 1 89 ? -3.820 3.570 11.317 1.00 98.50 89 LYS A N 1
ATOM 668 C CA . LYS A 1 89 ? -3.723 2.867 12.596 1.00 98.50 89 LYS A CA 1
ATOM 669 C C . LYS A 1 89 ? -2.379 2.161 12.789 1.00 98.50 89 LYS A C 1
ATOM 671 O O . LYS A 1 89 ? -1.785 2.197 13.865 1.00 98.50 89 LYS A O 1
ATOM 676 N N . TRP A 1 90 ? -1.842 1.564 11.727 1.00 98.69 90 TRP A N 1
ATOM 677 C CA . TRP A 1 90 ? -0.491 1.000 11.749 1.00 98.69 90 TRP A CA 1
ATOM 678 C C . TRP A 1 90 ? 0.589 2.056 12.017 1.00 98.69 90 TRP A C 1
ATOM 680 O O . TRP A 1 90 ? 1.561 1.796 12.739 1.00 98.69 90 TRP A O 1
ATOM 690 N N . LYS A 1 91 ? 0.440 3.240 11.418 1.00 98.62 91 LYS A N 1
ATOM 691 C CA . LYS A 1 91 ? 1.364 4.356 11.590 1.00 98.62 91 LYS A CA 1
ATOM 692 C C . LYS A 1 91 ? 1.343 4.870 13.027 1.00 98.62 91 LYS A C 1
ATOM 694 O O . LYS A 1 91 ? 2.421 5.099 13.568 1.00 98.62 91 LYS A O 1
ATOM 699 N N . GLU A 1 92 ? 0.170 4.986 13.642 1.00 98.50 92 GLU A N 1
ATOM 700 C CA . GLU A 1 92 ? 0.012 5.343 15.057 1.00 98.50 92 GLU A CA 1
ATOM 701 C C . GLU A 1 92 ? 0.735 4.355 15.981 1.00 98.50 92 GLU A C 1
ATOM 703 O O . GLU A 1 92 ? 1.513 4.765 16.837 1.00 98.50 92 GLU A O 1
ATOM 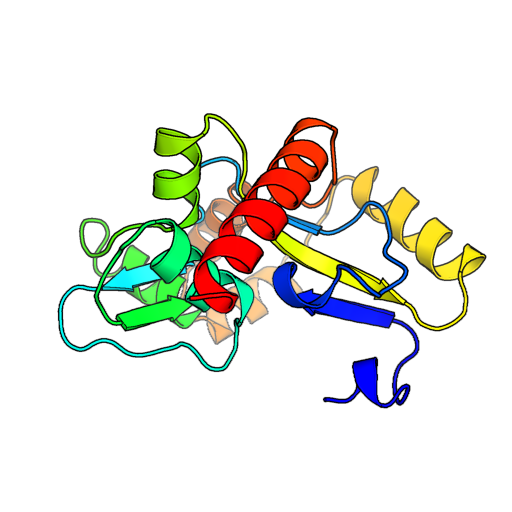708 N N . GLU A 1 93 ? 0.540 3.046 15.785 1.00 98.38 93 GLU A N 1
ATOM 709 C CA . GLU A 1 93 ? 1.122 2.030 16.675 1.00 98.38 93 GLU A CA 1
ATOM 710 C C . GLU A 1 93 ? 2.638 1.862 16.527 1.00 98.38 93 GLU A C 1
ATOM 712 O O . GLU A 1 93 ? 3.316 1.420 17.456 1.00 98.38 93 GLU A O 1
ATOM 717 N N . THR A 1 94 ? 3.183 2.119 15.335 1.00 98.38 94 THR A N 1
ATOM 718 C CA . THR A 1 94 ? 4.565 1.726 15.009 1.00 98.38 94 THR A CA 1
ATOM 719 C C . THR A 1 94 ? 5.465 2.881 14.586 1.00 98.38 94 THR A C 1
ATOM 721 O O . THR A 1 94 ? 6.684 2.710 14.518 1.00 98.38 94 THR A O 1
ATOM 724 N N . GLY A 1 95 ? 4.894 4.033 14.232 1.00 98.50 95 GLY A N 1
ATOM 725 C CA . GLY A 1 95 ? 5.590 5.145 13.582 1.00 98.50 95 GLY A CA 1
ATOM 726 C C . GLY A 1 95 ? 6.038 4.855 12.141 1.00 98.50 95 GLY A C 1
ATOM 727 O O . GLY A 1 95 ? 6.697 5.690 11.508 1.00 98.50 95 GLY A O 1
ATOM 728 N N . LEU A 1 96 ? 5.701 3.690 11.577 1.00 98.69 96 LEU A 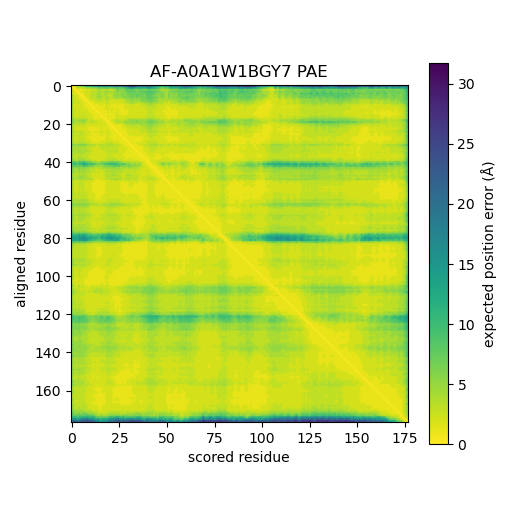N 1
ATOM 729 C CA . LEU A 1 96 ? 6.187 3.223 10.276 1.00 98.69 96 LEU A CA 1
ATOM 730 C C . LEU A 1 96 ? 5.091 3.264 9.195 1.00 98.69 96 LEU A C 1
ATOM 732 O O . LEU A 1 96 ? 3.921 3.090 9.513 1.00 98.69 96 LEU A O 1
ATOM 736 N N . PRO A 1 97 ? 5.446 3.466 7.910 1.00 98.62 97 PRO A N 1
ATOM 737 C CA . PRO A 1 97 ? 4.490 3.342 6.805 1.00 98.62 97 PRO A CA 1
ATOM 738 C C . PRO A 1 97 ? 4.028 1.892 6.651 1.00 98.62 97 PRO A C 1
ATOM 740 O O . PRO A 1 97 ? 4.763 0.990 7.036 1.00 98.62 97 PRO A O 1
ATOM 743 N N . PHE A 1 98 ? 2.882 1.618 6.040 1.00 98.75 98 PHE A N 1
ATOM 744 C CA . PHE A 1 98 ? 2.438 0.255 5.746 1.00 98.75 98 PHE A CA 1
ATOM 745 C C . PHE A 1 98 ? 2.682 -0.138 4.284 1.00 98.75 98 PHE A C 1
ATOM 747 O O . PHE A 1 98 ? 2.473 0.656 3.373 1.00 98.75 98 PHE A O 1
ATOM 754 N N . VAL A 1 99 ? 3.103 -1.388 4.048 1.00 98.75 99 VAL A N 1
ATOM 755 C CA . VAL A 1 99 ? 3.336 -1.939 2.700 1.00 98.75 99 VAL A CA 1
ATOM 756 C C . VAL A 1 99 ? 2.226 -2.931 2.368 1.00 98.75 99 VAL A C 1
ATOM 758 O O . VAL A 1 99 ? 2.227 -4.058 2.868 1.00 98.75 99 VAL A O 1
ATOM 761 N N . PHE A 1 100 ? 1.300 -2.554 1.489 1.00 98.56 100 PHE A N 1
ATOM 762 C CA . PHE A 1 100 ? 0.169 -3.394 1.084 1.00 98.56 100 PHE A CA 1
ATOM 763 C C . PHE A 1 100 ? 0.574 -4.496 0.107 1.00 98.56 100 PHE A C 1
ATOM 765 O O . PHE A 1 100 ? 0.203 -5.662 0.274 1.00 98.56 100 PHE A O 1
ATOM 772 N N . ALA A 1 101 ? 1.369 -4.150 -0.902 1.00 98.31 101 ALA A N 1
ATOM 773 C CA . ALA A 1 101 ? 1.787 -5.069 -1.953 1.00 98.31 101 ALA A CA 1
ATOM 774 C C . ALA A 1 101 ? 3.223 -4.796 -2.400 1.00 98.31 101 ALA A C 1
ATOM 776 O O . ALA A 1 101 ? 3.775 -3.727 -2.150 1.00 98.31 101 ALA A O 1
ATOM 777 N N . ARG A 1 102 ? 3.828 -5.781 -3.063 1.00 98.06 102 ARG A N 1
ATOM 778 C CA . ARG A 1 102 ? 5.169 -5.683 -3.649 1.00 98.06 102 ARG A CA 1
ATOM 779 C C . ARG A 1 102 ? 5.155 -6.176 -5.081 1.00 98.06 102 ARG A C 1
ATOM 781 O O . ARG A 1 102 ? 4.494 -7.178 -5.359 1.00 98.06 102 ARG A O 1
ATOM 788 N N . LEU A 1 103 ? 5.913 -5.512 -5.950 1.00 97.88 103 LEU A N 1
ATOM 789 C CA . LEU A 1 103 ? 6.177 -6.013 -7.292 1.00 97.88 103 LEU A CA 1
ATOM 790 C C . LEU A 1 103 ? 7.189 -7.159 -7.196 1.00 97.88 103 LEU A C 1
ATOM 792 O O . LEU A 1 103 ? 8.359 -6.958 -6.868 1.00 97.88 103 LEU A O 1
ATOM 796 N N . CYS A 1 104 ? 6.715 -8.373 -7.448 1.00 97.81 104 CYS A N 1
ATOM 797 C CA . CYS A 1 104 ? 7.509 -9.591 -7.369 1.00 97.81 104 CYS A CA 1
ATOM 798 C C . CYS A 1 104 ? 7.588 -10.285 -8.723 1.00 97.81 104 CYS A C 1
ATOM 800 O O . CYS A 1 104 ? 6.718 -10.095 -9.570 1.00 97.81 104 CYS A O 1
ATOM 802 N N . TYR A 1 105 ? 8.632 -11.085 -8.925 1.00 97.12 105 TYR A N 1
ATOM 803 C CA . TYR A 1 105 ? 8.929 -11.732 -10.198 1.00 97.12 105 TYR A CA 1
ATOM 804 C C . TYR A 1 105 ? 9.430 -13.172 -10.038 1.00 97.12 105 TYR A C 1
ATOM 806 O O . TYR A 1 105 ? 9.960 -13.564 -8.998 1.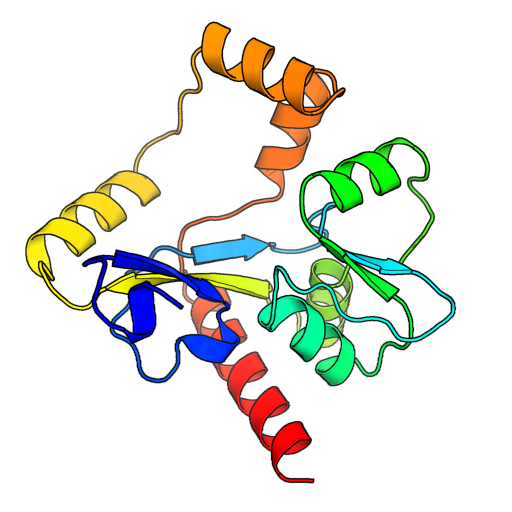00 97.12 105 TYR A O 1
ATOM 814 N N . ASN A 1 106 ? 9.230 -13.961 -11.094 1.00 95.00 106 ASN A N 1
ATOM 815 C CA . ASN A 1 106 ? 9.687 -15.345 -11.230 1.00 95.00 106 ASN A CA 1
ATOM 816 C C . ASN A 1 106 ? 10.822 -15.485 -12.264 1.00 95.00 106 ASN A C 1
ATOM 818 O O . ASN A 1 106 ? 11.593 -16.440 -12.192 1.00 95.00 106 ASN A O 1
ATOM 822 N N . SER A 1 107 ? 10.914 -14.554 -13.219 1.00 93.19 107 SER A N 1
ATOM 823 C CA . SER A 1 107 ? 11.843 -14.562 -14.364 1.00 93.19 107 SER A CA 1
ATOM 824 C C . SER A 1 107 ? 12.176 -13.119 -14.769 1.00 93.19 107 SER A C 1
ATOM 826 O O . SER A 1 107 ? 11.522 -12.211 -14.263 1.00 93.19 107 SER A O 1
ATOM 828 N N . TYR A 1 108 ? 13.141 -12.911 -15.675 1.00 94.94 108 TYR A N 1
ATOM 829 C CA . TYR A 1 108 ? 13.538 -11.581 -16.184 1.00 94.94 108 TYR A CA 1
ATOM 830 C C . TYR A 1 108 ? 13.983 -10.607 -15.083 1.00 94.94 108 TYR A C 1
ATOM 832 O O . TYR A 1 108 ? 13.525 -9.471 -14.986 1.00 94.94 108 TYR A O 1
ATOM 840 N N . ASP A 1 109 ? 14.852 -11.096 -14.196 1.00 95.38 109 ASP A N 1
ATOM 841 C CA . ASP A 1 109 ? 15.333 -10.365 -13.020 1.00 95.38 109 ASP A CA 1
ATOM 842 C C . ASP A 1 109 ? 15.912 -8.988 -13.382 1.00 95.38 109 ASP A C 1
ATOM 844 O O . ASP A 1 109 ? 15.525 -7.968 -12.806 1.00 95.38 109 ASP A O 1
ATOM 848 N N . LYS A 1 110 ? 16.802 -8.951 -14.381 1.00 96.88 110 LYS A N 1
ATOM 849 C CA . LYS A 1 110 ? 17.495 -7.728 -14.796 1.00 96.88 110 LYS A CA 1
ATOM 850 C C . LYS A 1 110 ? 16.521 -6.720 -15.403 1.00 96.88 110 LYS A C 1
ATOM 852 O O . LYS A 1 110 ? 16.539 -5.553 -15.025 1.00 96.88 110 LYS A O 1
ATOM 857 N N . GLU A 1 111 ? 15.647 -7.169 -16.296 1.00 96.88 111 GLU A N 1
ATOM 858 C CA . GLU A 1 111 ? 14.695 -6.336 -17.028 1.00 96.88 111 GLU A CA 1
ATOM 859 C C . GLU A 1 111 ? 13.623 -5.766 -16.095 1.00 96.88 111 GLU A C 1
ATOM 861 O O . GLU A 1 111 ? 13.335 -4.569 -16.123 1.00 96.88 111 GLU A O 1
ATOM 866 N N . ILE A 1 112 ? 13.067 -6.598 -15.211 1.00 96.62 112 ILE A N 1
ATOM 867 C CA . ILE A 1 112 ? 12.041 -6.164 -14.261 1.00 96.62 112 ILE A CA 1
ATOM 868 C C . ILE A 1 112 ? 12.627 -5.182 -13.246 1.00 96.62 112 ILE A C 1
ATOM 870 O O . ILE A 1 112 ? 11.999 -4.159 -12.963 1.00 96.62 112 ILE A O 1
ATOM 874 N N . ASN A 1 113 ? 13.833 -5.433 -12.725 1.00 97.06 113 ASN A N 1
ATOM 875 C CA . ASN A 1 113 ? 14.489 -4.470 -11.840 1.00 97.06 113 ASN A CA 1
ATOM 876 C C . ASN A 1 113 ? 14.864 -3.182 -12.574 1.00 97.06 113 ASN A C 1
ATOM 878 O O . ASN A 1 113 ? 14.732 -2.106 -11.998 1.00 97.06 113 ASN A O 1
ATOM 882 N N . TYR A 1 114 ? 15.284 -3.255 -13.838 1.00 96.75 114 TYR A N 1
ATOM 883 C CA . TYR A 1 114 ? 15.546 -2.067 -14.647 1.00 96.75 114 TYR A CA 1
ATOM 884 C C . TYR A 1 114 ? 14.295 -1.184 -14.771 1.00 96.75 114 TYR A C 1
ATOM 886 O O . TYR A 1 114 ? 14.352 0.008 -14.461 1.00 96.75 114 TYR A O 1
ATOM 894 N N . ILE A 1 115 ? 13.149 -1.773 -15.133 1.00 95.44 115 ILE A N 1
ATOM 895 C CA . ILE A 1 115 ? 11.869 -1.057 -15.240 1.00 95.44 115 ILE A CA 1
ATOM 896 C C . ILE A 1 115 ? 11.451 -0.488 -13.877 1.00 95.44 115 ILE A C 1
ATOM 898 O O . ILE A 1 115 ? 11.141 0.699 -13.774 1.00 95.44 115 ILE A O 1
ATOM 902 N N . ALA A 1 116 ? 11.497 -1.300 -12.817 1.00 96.62 116 ALA A N 1
ATOM 903 C CA . ALA A 1 116 ? 11.113 -0.889 -11.466 1.00 96.62 116 ALA A CA 1
ATOM 904 C C . ALA A 1 116 ? 11.962 0.284 -10.946 1.00 96.62 116 ALA A C 1
ATOM 906 O O . ALA A 1 116 ? 11.427 1.262 -10.423 1.00 96.62 116 ALA A O 1
ATOM 907 N N . ASN A 1 117 ? 13.279 0.227 -11.155 1.00 95.94 117 ASN A N 1
ATOM 908 C CA . ASN A 1 117 ? 14.206 1.275 -10.736 1.00 95.94 117 ASN A CA 1
ATOM 909 C C . ASN A 1 117 ? 13.990 2.595 -11.478 1.00 95.94 117 ASN A C 1
ATOM 911 O O . ASN A 1 117 ? 14.192 3.659 -10.895 1.00 95.94 117 ASN A O 1
ATOM 915 N N . ARG A 1 118 ? 13.604 2.549 -12.757 1.00 95.75 118 ARG A N 1
ATOM 916 C CA . ARG A 1 118 ? 13.264 3.762 -13.511 1.00 95.75 118 ARG A CA 1
ATOM 917 C C . ARG A 1 118 ? 11.922 4.332 -13.071 1.00 95.75 118 ARG A C 1
ATOM 919 O O . ARG A 1 118 ? 11.832 5.539 -12.878 1.00 95.75 118 ARG A O 1
ATOM 926 N N . PHE A 1 119 ? 10.931 3.471 -12.841 1.00 94.62 119 PHE A N 1
ATOM 927 C CA . PHE A 1 119 ? 9.602 3.875 -12.387 1.00 94.62 119 PHE A CA 1
ATOM 928 C C . PHE A 1 119 ? 9.657 4.706 -11.098 1.00 94.62 119 PHE A C 1
ATOM 930 O O . PHE A 1 119 ? 9.093 5.793 -11.057 1.00 94.62 119 PHE A O 1
ATOM 937 N N . VAL A 1 120 ? 10.404 4.265 -10.077 1.00 94.00 120 VAL A N 1
ATOM 938 C CA . VAL A 1 120 ? 10.488 4.997 -8.792 1.00 94.00 120 VAL A CA 1
ATOM 939 C C . VAL A 1 120 ? 11.240 6.326 -8.867 1.00 94.00 120 VAL A C 1
ATOM 941 O O . VAL A 1 120 ? 11.087 7.157 -7.978 1.00 94.00 120 VAL A O 1
ATOM 944 N N . LYS A 1 121 ? 12.082 6.523 -9.888 1.00 91.50 121 LYS A N 1
ATOM 945 C CA . LYS A 1 121 ? 12.865 7.756 -10.077 1.00 91.50 121 LYS A CA 1
ATOM 946 C C . LYS A 1 121 ? 12.138 8.785 -10.937 1.00 91.50 121 LYS A C 1
ATOM 948 O O . LYS A 1 121 ? 12.527 9.949 -10.953 1.00 91.50 121 LYS A O 1
ATOM 953 N N . GLN A 1 122 ? 11.134 8.357 -11.694 1.00 91.19 122 GLN A N 1
ATOM 954 C CA . GLN A 1 122 ? 10.453 9.203 -12.656 1.00 91.19 122 GLN A CA 1
ATOM 955 C C . GLN A 1 122 ? 9.285 9.944 -12.001 1.00 91.19 122 GLN A C 1
ATOM 957 O O . GLN A 1 122 ? 8.481 9.357 -11.280 1.00 91.19 122 GLN A O 1
ATOM 962 N N . LYS A 1 123 ? 9.139 11.237 -12.315 1.00 87.81 123 LYS A N 1
ATOM 963 C CA . LYS A 1 123 ? 7.910 11.972 -12.008 1.00 87.81 123 LYS A CA 1
ATOM 964 C C . LYS A 1 123 ? 6.777 11.413 -12.869 1.00 87.81 123 LYS A C 1
ATOM 966 O O . LYS A 1 123 ? 6.847 11.469 -14.097 1.00 87.81 123 LYS A O 1
ATOM 971 N N . ILE A 1 124 ? 5.746 10.869 -12.229 1.00 87.62 124 ILE A N 1
ATOM 972 C CA . ILE A 1 124 ? 4.597 10.294 -12.929 1.00 87.62 124 ILE A CA 1
ATOM 973 C C . ILE A 1 124 ? 3.783 11.436 -13.545 1.00 87.62 124 ILE A C 1
ATOM 975 O O . ILE A 1 124 ? 3.283 12.311 -12.841 1.00 87.62 124 ILE A O 1
ATOM 979 N N . TYR A 1 125 ? 3.654 11.421 -14.870 1.00 90.44 125 TYR A N 1
ATOM 980 C CA . TYR A 1 125 ? 2.712 12.260 -15.602 1.00 90.44 125 TYR A CA 1
ATOM 981 C C . TYR A 1 125 ? 1.517 11.404 -16.015 1.00 90.44 125 TYR A C 1
ATOM 983 O O . TYR A 1 125 ? 1.696 10.351 -16.629 1.00 90.44 125 TYR A O 1
ATOM 991 N N . ILE A 1 126 ? 0.305 11.855 -15.689 1.00 92.88 126 ILE A N 1
ATOM 992 C CA . ILE A 1 126 ? -0.936 11.168 -16.054 1.00 92.88 126 ILE A CA 1
ATOM 993 C C . ILE A 1 126 ? -1.618 11.981 -17.158 1.00 92.88 126 ILE A C 1
ATOM 995 O O . ILE A 1 126 ? -2.087 13.091 -16.890 1.00 92.88 126 ILE A O 1
ATOM 999 N N . PRO A 1 127 ? -1.702 11.454 -18.394 1.00 96.06 127 PRO A N 1
ATOM 1000 C CA . PRO A 1 127 ? -2.446 12.100 -19.465 1.00 96.06 127 PRO A CA 1
ATOM 1001 C C . PRO A 1 127 ? -3.893 12.396 -19.055 1.00 96.06 127 PRO A C 1
ATOM 1003 O O . PRO A 1 127 ? -4.583 11.539 -18.499 1.00 96.06 127 PRO A O 1
ATOM 1006 N N . GLN A 1 128 ? -4.381 13.596 -19.385 1.00 96.25 128 GLN A N 1
ATOM 1007 C CA . GLN A 1 128 ? -5.732 14.052 -19.021 1.00 96.25 128 GLN A CA 1
ATOM 1008 C C . GLN A 1 128 ? -6.843 13.117 -19.522 1.00 96.25 128 GLN A C 1
ATOM 1010 O O . GLN A 1 128 ? -7.868 12.965 -18.862 1.00 96.25 128 GLN A O 1
ATOM 1015 N N . THR A 1 129 ? -6.644 12.461 -20.667 1.00 97.12 129 THR A N 1
ATOM 1016 C CA . THR A 1 129 ? -7.594 11.483 -21.216 1.00 97.12 129 THR A CA 1
ATOM 1017 C C . THR A 1 129 ? -7.730 10.250 -20.322 1.00 97.12 129 THR A C 1
ATOM 1019 O O . THR A 1 129 ? -8.850 9.837 -20.023 1.00 97.12 129 THR A O 1
ATOM 1022 N N . ILE A 1 130 ? -6.609 9.704 -19.840 1.00 97.19 130 ILE A N 1
ATOM 1023 C CA . ILE A 1 130 ? -6.583 8.584 -18.893 1.00 97.19 130 ILE A CA 1
ATOM 1024 C C . ILE A 1 130 ? -7.207 9.025 -17.570 1.00 97.19 130 ILE A C 1
ATOM 1026 O O . ILE A 1 130 ? -8.101 8.351 -17.069 1.00 97.19 130 ILE A O 1
ATOM 1030 N N . LEU A 1 131 ? -6.812 10.191 -17.050 1.00 96.88 131 LEU A N 1
ATOM 1031 C CA . LEU A 1 131 ? -7.326 10.703 -15.780 1.00 96.88 131 LEU A CA 1
ATOM 1032 C C . LEU A 1 131 ? -8.856 10.847 -15.792 1.00 96.88 131 LEU A C 1
ATOM 1034 O O . LEU A 1 131 ? -9.528 10.344 -14.895 1.00 96.88 131 LEU A O 1
ATOM 1038 N N . LYS A 1 132 ? -9.421 11.488 -16.825 1.00 97.81 132 LYS A N 1
ATOM 1039 C CA . LYS A 1 132 ? -10.877 11.668 -16.968 1.00 97.81 132 LYS A CA 1
ATOM 1040 C C . LYS A 1 132 ? -11.609 10.338 -17.133 1.00 97.81 132 LYS A C 1
ATOM 1042 O O . LYS A 1 132 ? -12.676 10.158 -16.549 1.00 97.81 132 LYS A O 1
ATOM 1047 N N . LYS A 1 133 ? -11.046 9.408 -17.913 1.00 98.00 133 LYS A N 1
ATOM 1048 C CA . LYS A 1 133 ? -11.618 8.068 -18.109 1.00 98.00 133 LYS A CA 1
ATOM 1049 C C . LYS A 1 133 ? -11.690 7.303 -16.788 1.00 98.00 133 LYS A C 1
ATOM 1051 O O . LYS A 1 133 ? -12.747 6.775 -16.454 1.00 98.00 133 LYS A O 1
ATOM 1056 N N . GLU A 1 134 ? -10.590 7.273 -16.041 1.00 96.56 134 GLU A N 1
ATOM 1057 C CA . GLU A 1 134 ? -10.503 6.553 -14.771 1.00 96.56 134 GLU A CA 1
ATOM 1058 C C . GLU A 1 134 ? -11.391 7.179 -13.695 1.00 96.56 134 GLU A C 1
ATOM 1060 O O . GLU A 1 134 ? -12.109 6.452 -13.012 1.00 96.56 134 GLU A O 1
ATOM 1065 N N . ALA A 1 135 ? -11.411 8.512 -13.593 1.00 96.56 135 ALA A N 1
ATOM 1066 C CA . ALA A 1 135 ? -12.287 9.237 -12.676 1.00 96.56 135 ALA A CA 1
ATOM 1067 C C . ALA A 1 135 ? -13.768 8.925 -12.959 1.00 96.56 135 ALA A C 1
ATOM 1069 O O . ALA A 1 135 ? -14.499 8.512 -12.060 1.00 96.56 135 ALA A O 1
ATOM 1070 N N . LYS A 1 136 ? -14.187 8.983 -14.234 1.00 96.75 136 LYS A N 1
ATOM 1071 C CA . LYS A 1 136 ? -15.554 8.636 -14.652 1.00 96.75 136 LYS A CA 1
ATOM 1072 C C . LYS A 1 136 ? -15.909 7.182 -14.330 1.00 96.75 136 LYS A C 1
ATOM 1074 O O . LYS A 1 136 ? -16.975 6.931 -13.779 1.00 96.75 136 LYS A O 1
ATOM 1079 N N . ALA A 1 137 ? -15.029 6.227 -14.639 1.00 95.75 137 ALA A N 1
ATOM 1080 C CA . ALA A 1 137 ? -15.258 4.809 -14.338 1.00 95.75 137 ALA A 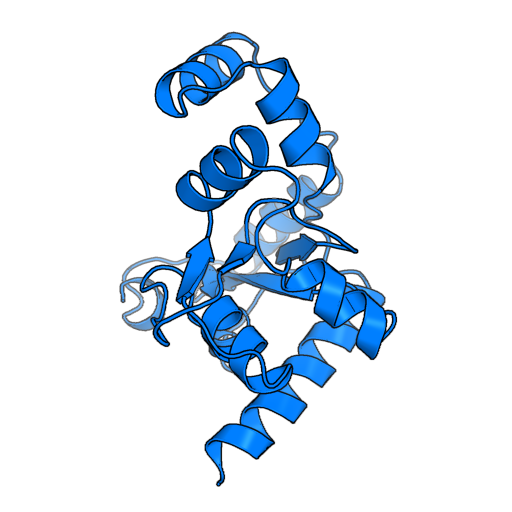CA 1
ATOM 1081 C C . ALA A 1 137 ? -15.403 4.553 -12.827 1.00 95.75 137 ALA A C 1
ATOM 1083 O O . ALA A 1 137 ? -16.199 3.718 -12.392 1.00 95.75 137 ALA A O 1
ATOM 1084 N N . LYS A 1 138 ? -14.658 5.318 -12.025 1.00 93.44 138 LYS A N 1
ATOM 1085 C CA . LYS A 1 138 ? -14.685 5.286 -10.563 1.00 93.44 138 LYS A CA 1
ATOM 1086 C C . LYS A 1 138 ? -15.728 6.219 -9.959 1.00 93.44 138 LYS A C 1
ATOM 1088 O O . LYS A 1 138 ? -15.885 6.201 -8.748 1.00 93.44 138 LYS A O 1
ATOM 1093 N N . GLY A 1 139 ? -16.546 6.912 -10.750 1.00 94.31 139 GLY A N 1
ATOM 1094 C CA . GLY A 1 139 ? -17.617 7.777 -10.239 1.00 94.31 139 GLY A CA 1
ATOM 1095 C C . GLY A 1 139 ? -17.121 8.859 -9.276 1.00 94.31 139 GLY A C 1
ATOM 1096 O O . GLY A 1 139 ? -17.844 9.212 -8.359 1.00 94.31 139 GLY A O 1
ATOM 1097 N N . ILE A 1 140 ? -15.887 9.327 -9.465 1.00 95.75 140 ILE A N 1
ATOM 1098 C CA . ILE A 1 140 ? -15.259 10.394 -8.679 1.00 95.75 140 ILE A CA 1
ATOM 1099 C C . ILE A 1 140 ? -14.774 11.489 -9.626 1.00 95.75 140 ILE A C 1
ATOM 1101 O O . ILE A 1 140 ? -14.654 11.292 -10.839 1.00 95.75 140 ILE A O 1
ATOM 1105 N N . THR A 1 141 ? -14.469 12.657 -9.085 1.00 96.81 141 THR A N 1
ATOM 1106 C CA . THR A 1 141 ? -13.863 13.752 -9.833 1.00 96.81 141 THR A CA 1
ATOM 1107 C C . THR A 1 141 ? -12.383 13.483 -10.109 1.00 96.81 141 THR A C 1
ATOM 1109 O O . THR A 1 141 ? -11.697 12.726 -9.420 1.00 96.81 141 THR A O 1
ATOM 1112 N N . THR A 1 142 ? -11.837 14.149 -11.128 1.00 96.88 142 THR A N 1
ATOM 1113 C CA . THR A 1 142 ? -10.394 14.094 -11.405 1.00 96.88 142 THR A CA 1
ATOM 1114 C C . THR A 1 142 ? -9.562 14.692 -10.270 1.00 96.88 142 THR A C 1
ATOM 1116 O O . THR A 1 142 ? -8.432 14.258 -10.068 1.00 96.88 142 THR A O 1
ATOM 1119 N N . LYS A 1 143 ? -10.114 15.661 -9.525 1.00 96.56 143 LYS A N 1
ATOM 1120 C CA . LYS A 1 143 ? -9.468 16.265 -8.354 1.00 96.56 143 LYS A CA 1
ATOM 1121 C C . LYS A 1 143 ? -9.336 15.255 -7.216 1.00 96.56 143 LYS A C 1
ATOM 1123 O O . LYS A 1 143 ? -8.236 15.082 -6.711 1.00 96.56 143 LYS A O 1
ATOM 1128 N N . GLU A 1 144 ? -10.412 14.547 -6.880 1.00 96.38 144 GLU A N 1
ATOM 1129 C CA . GLU A 1 144 ? -10.391 13.492 -5.854 1.00 96.38 144 GLU A CA 1
ATOM 1130 C C . GLU A 1 144 ? -9.452 12.349 -6.236 1.00 96.38 144 GLU A C 1
ATOM 1132 O O . GLU A 1 144 ? -8.709 11.857 -5.394 1.00 96.38 144 GLU A O 1
ATOM 1137 N N . LEU A 1 145 ? -9.423 11.954 -7.516 1.00 96.12 145 LEU A N 1
ATOM 1138 C CA . LEU A 1 145 ? -8.494 10.927 -7.986 1.00 96.12 145 LEU A CA 1
ATOM 1139 C C . LEU A 1 145 ? -7.027 11.363 -7.835 1.00 96.12 145 LEU A C 1
ATOM 1141 O O . LEU A 1 145 ? -6.197 10.560 -7.419 1.00 96.12 145 LEU A O 1
ATOM 1145 N N . LEU A 1 146 ? -6.696 12.614 -8.167 1.00 95.88 146 LEU A N 1
ATOM 1146 C CA . LEU A 1 146 ? -5.338 13.136 -7.981 1.00 95.88 146 LEU A CA 1
ATOM 1147 C C . LEU A 1 146 ? -4.971 13.232 -6.498 1.00 95.88 146 LEU A C 1
ATOM 1149 O O . LEU A 1 146 ? -3.917 12.732 -6.122 1.00 95.88 146 LEU A O 1
ATOM 1153 N N . TRP A 1 147 ? -5.862 13.783 -5.671 1.00 96.12 147 TRP A N 1
ATOM 1154 C CA . TRP A 1 147 ? -5.703 13.842 -4.215 1.00 96.12 147 TRP A CA 1
ATOM 1155 C C . TRP A 1 147 ? -5.473 12.451 -3.611 1.00 96.12 147 TRP A C 1
ATOM 1157 O O . TRP A 1 147 ? -4.562 12.247 -2.815 1.00 96.12 147 TRP A O 1
ATOM 1167 N N . TYR A 1 148 ? -6.234 11.447 -4.044 1.00 96.19 148 TYR A N 1
ATOM 1168 C CA . TYR A 1 148 ? -6.046 10.072 -3.594 1.00 96.19 148 TYR A CA 1
ATOM 1169 C C . TYR A 1 148 ? -4.636 9.547 -3.907 1.00 96.19 148 TYR A C 1
ATOM 1171 O O . TYR A 1 148 ? -3.987 8.952 -3.046 1.00 96.19 148 TYR A O 1
ATOM 1179 N N . LEU A 1 149 ? -4.131 9.794 -5.119 1.00 95.00 149 LEU A N 1
ATOM 1180 C CA . LEU A 1 149 ? -2.807 9.325 -5.534 1.00 95.00 149 LEU A CA 1
ATOM 1181 C C . LEU A 1 149 ? -1.658 9.952 -4.728 1.00 95.00 149 LEU A C 1
ATOM 1183 O O . LEU A 1 149 ? -0.592 9.342 -4.659 1.00 95.00 149 LEU A O 1
ATOM 1187 N N . GLU A 1 150 ? -1.866 11.101 -4.077 1.00 95.44 150 GLU A N 1
ATOM 1188 C CA . GLU A 1 150 ? -0.887 11.708 -3.157 1.00 95.44 150 GLU A CA 1
ATOM 1189 C C . GLU A 1 150 ? -0.646 10.854 -1.900 1.00 95.44 150 GLU A C 1
ATOM 1191 O O . GLU A 1 150 ? 0.411 10.953 -1.280 1.00 95.44 150 GLU A O 1
ATOM 1196 N N . HIS A 1 151 ? -1.581 9.964 -1.553 1.00 96.69 151 HIS A N 1
ATOM 1197 C CA . HIS A 1 151 ? -1.499 9.094 -0.375 1.00 96.69 151 HIS A CA 1
ATOM 1198 C C . HIS A 1 151 ? -0.776 7.764 -0.651 1.00 96.69 151 HIS A C 1
ATOM 1200 O O . HIS A 1 151 ? -0.648 6.926 0.248 1.00 96.69 151 HIS A O 1
ATOM 1206 N N . ILE A 1 152 ? -0.312 7.541 -1.888 1.00 96.31 152 ILE A N 1
ATOM 1207 C CA . ILE A 1 152 ? 0.336 6.295 -2.305 1.00 96.31 152 ILE A CA 1
ATOM 1208 C C . ILE A 1 152 ? 1.802 6.541 -2.649 1.00 96.31 152 ILE A C 1
ATOM 1210 O O . ILE A 1 152 ? 2.147 7.245 -3.596 1.00 96.31 152 ILE A O 1
ATOM 1214 N N . GLU A 1 153 ? 2.676 5.845 -1.933 1.00 96.62 153 GLU A N 1
ATOM 1215 C CA . GLU A 1 153 ? 4.099 5.770 -2.229 1.00 96.62 153 GLU A CA 1
ATOM 1216 C C . GLU A 1 153 ? 4.443 4.440 -2.917 1.00 96.62 153 GLU A C 1
ATOM 1218 O O . GLU A 1 153 ? 3.859 3.388 -2.634 1.00 96.62 153 GLU A O 1
ATOM 1223 N N . TYR A 1 154 ? 5.447 4.468 -3.799 1.00 97.50 154 TYR A N 1
ATOM 1224 C CA . TYR A 1 154 ? 5.891 3.274 -4.529 1.00 97.50 154 TYR A CA 1
ATOM 1225 C C . TYR A 1 154 ? 7.299 2.800 -4.165 1.00 97.50 154 TYR A C 1
ATOM 1227 O O . TYR A 1 154 ? 7.617 1.624 -4.342 1.00 97.50 154 TYR A O 1
ATOM 1235 N N . ASN A 1 155 ? 8.161 3.685 -3.661 1.00 97.31 155 ASN A N 1
ATOM 1236 C CA . ASN A 1 155 ? 9.555 3.356 -3.378 1.00 97.31 155 ASN A CA 1
ATOM 1237 C C . ASN A 1 155 ? 9.698 2.624 -2.034 1.00 97.31 155 ASN A C 1
ATOM 1239 O O . ASN A 1 155 ? 9.390 3.175 -0.978 1.00 97.31 155 ASN A O 1
ATOM 1243 N N . MET A 1 156 ? 10.241 1.405 -2.053 1.00 97.50 156 MET A N 1
ATOM 1244 C CA . MET A 1 156 ? 10.553 0.610 -0.860 1.00 97.50 156 MET A CA 1
ATOM 1245 C C . MET A 1 156 ? 11.789 1.155 -0.124 1.00 97.50 156 MET A C 1
ATOM 1247 O O . MET A 1 156 ? 12.839 0.513 -0.069 1.00 97.50 156 MET A O 1
ATOM 1251 N N . ASN A 1 157 ? 11.657 2.343 0.465 1.00 96.75 157 ASN A N 1
ATOM 1252 C CA . ASN A 1 157 ? 12.696 2.967 1.279 1.00 96.75 157 ASN A CA 1
ATOM 1253 C C . ASN A 1 157 ? 12.983 2.172 2.575 1.00 96.75 157 ASN A C 1
ATOM 1255 O O . ASN A 1 157 ? 12.317 1.184 2.907 1.00 96.75 157 ASN A O 1
ATOM 1259 N N . TYR A 1 158 ? 13.974 2.618 3.352 1.00 97.94 158 TYR A N 1
ATOM 1260 C CA . TYR A 1 158 ? 14.378 1.924 4.579 1.00 97.94 158 TYR A CA 1
ATOM 1261 C C . TYR A 1 158 ? 13.234 1.790 5.606 1.00 97.94 158 TYR A C 1
ATOM 1263 O O . TYR A 1 158 ? 13.135 0.753 6.267 1.00 97.94 158 TYR A O 1
ATOM 1271 N N . LYS A 1 159 ? 12.338 2.787 5.720 1.00 98.31 159 LYS A N 1
ATOM 1272 C CA . LYS A 1 159 ? 11.178 2.741 6.630 1.00 98.31 159 LYS A CA 1
ATOM 1273 C C . LYS A 1 159 ? 10.159 1.703 6.163 1.00 98.31 159 LYS A C 1
ATOM 1275 O O . LYS A 1 159 ? 9.693 0.911 6.980 1.00 98.31 159 LYS A O 1
ATOM 1280 N N . ALA A 1 160 ? 9.867 1.649 4.864 1.00 98.44 160 ALA A N 1
ATOM 1281 C CA . ALA A 1 160 ? 8.976 0.657 4.266 1.00 98.44 160 ALA A CA 1
ATOM 1282 C C . ALA A 1 160 ? 9.522 -0.771 4.423 1.00 98.44 160 ALA A C 1
ATOM 1284 O O . ALA A 1 160 ? 8.790 -1.681 4.811 1.00 98.44 160 ALA A O 1
ATOM 1285 N N . LEU A 1 161 ? 10.826 -0.977 4.206 1.00 98.25 161 LEU A N 1
ATOM 1286 C CA . LEU A 1 161 ? 11.476 -2.274 4.423 1.00 98.25 161 LEU A CA 1
ATOM 1287 C C . LEU A 1 161 ? 11.448 -2.694 5.900 1.00 98.25 161 LEU A C 1
ATOM 1289 O O . LEU A 1 161 ? 11.156 -3.855 6.199 1.00 98.25 161 LEU A O 1
ATOM 1293 N N . LYS A 1 162 ? 11.719 -1.765 6.827 1.00 98.56 162 LYS A N 1
ATOM 1294 C CA . LYS A 1 162 ? 11.618 -2.007 8.277 1.00 98.56 162 LYS A CA 1
ATOM 1295 C C . LYS A 1 162 ? 10.189 -2.382 8.669 1.00 98.56 162 LYS A C 1
ATOM 1297 O O . LYS A 1 162 ? 9.990 -3.370 9.375 1.00 98.56 162 LYS A O 1
ATOM 1302 N N . SER A 1 163 ? 9.208 -1.642 8.160 1.00 98.56 163 SER A N 1
ATOM 1303 C CA . SER A 1 163 ? 7.791 -1.903 8.397 1.00 98.56 163 SER A CA 1
ATOM 1304 C C . SER A 1 163 ? 7.356 -3.272 7.897 1.00 98.56 163 SER A C 1
ATOM 1306 O O . SER A 1 163 ? 6.772 -4.051 8.645 1.00 98.56 163 SER A O 1
ATOM 1308 N N . LEU A 1 164 ? 7.720 -3.618 6.659 1.00 98.62 164 LEU A N 1
ATOM 1309 C CA . LEU A 1 164 ? 7.413 -4.918 6.075 1.00 98.62 164 LEU A CA 1
ATOM 1310 C C . LEU A 1 164 ? 7.954 -6.059 6.945 1.00 98.62 164 LEU A C 1
ATOM 1312 O O . LEU A 1 164 ? 7.239 -7.025 7.205 1.00 98.62 164 LEU A O 1
ATOM 1316 N N . LYS A 1 165 ? 9.202 -5.952 7.421 1.00 98.12 165 LYS A N 1
ATOM 1317 C CA . LYS A 1 165 ? 9.792 -6.951 8.325 1.00 98.12 165 LYS A CA 1
ATOM 1318 C C . LYS A 1 165 ? 8.988 -7.075 9.623 1.00 98.12 165 LYS A C 1
ATOM 1320 O O . LYS A 1 165 ? 8.678 -8.196 10.026 1.00 98.12 165 LYS A O 1
ATOM 1325 N N . LEU A 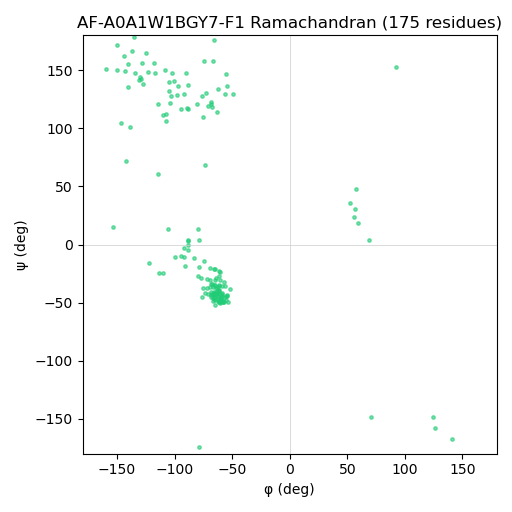1 166 ? 8.618 -5.950 10.240 1.00 98.56 166 LEU A N 1
ATOM 1326 C CA . LEU A 1 166 ? 7.820 -5.925 11.470 1.00 98.56 166 LEU A CA 1
ATOM 1327 C C . LEU A 1 166 ? 6.434 -6.552 11.265 1.00 98.56 166 LEU A C 1
ATOM 1329 O O . LEU A 1 166 ? 6.025 -7.410 12.047 1.00 98.56 166 LEU A O 1
ATOM 1333 N N . PHE A 1 167 ? 5.738 -6.174 10.193 1.00 98.56 167 PHE A N 1
ATOM 1334 C CA . PHE A 1 167 ? 4.428 -6.712 9.839 1.00 98.56 167 PHE A CA 1
ATOM 1335 C C . PHE A 1 167 ? 4.475 -8.228 9.624 1.00 98.56 167 PHE A C 1
ATOM 1337 O O . PHE A 1 167 ? 3.668 -8.961 10.198 1.00 98.56 167 PHE A O 1
ATOM 1344 N N . LEU A 1 168 ? 5.451 -8.728 8.857 1.00 97.69 168 LEU A N 1
ATOM 1345 C CA . LEU A 1 168 ? 5.617 -10.166 8.625 1.00 97.69 168 LEU A CA 1
ATOM 1346 C C . LEU A 1 168 ? 5.924 -10.928 9.921 1.00 97.69 168 LEU A C 1
ATOM 1348 O O . LEU A 1 168 ? 5.443 -12.047 10.099 1.00 97.69 168 LEU A O 1
ATOM 1352 N N . HIS A 1 169 ? 6.702 -10.335 10.828 1.00 97.00 169 HIS A N 1
ATOM 1353 C CA . HIS A 1 169 ? 6.988 -10.917 12.140 1.00 97.00 169 HIS A CA 1
ATOM 1354 C C . HIS A 1 169 ? 5.733 -11.015 13.012 1.00 97.00 169 HIS A C 1
ATOM 1356 O O . HIS A 1 169 ? 5.408 -12.105 13.484 1.00 97.00 169 HIS A O 1
ATOM 1362 N N . LYS A 1 170 ? 4.989 -9.911 13.170 1.00 97.56 170 LYS A N 1
ATOM 1363 C CA . LYS A 1 170 ? 3.722 -9.885 13.924 1.00 97.56 170 LYS A CA 1
ATOM 1364 C C . LYS A 1 170 ? 2.700 -10.868 13.337 1.00 97.56 170 LYS A C 1
ATOM 1366 O O . LYS A 1 170 ? 2.114 -11.653 14.074 1.00 97.56 170 LYS A O 1
ATOM 1371 N N . SER A 1 171 ? 2.581 -10.921 12.010 1.00 96.88 171 SER A N 1
ATOM 1372 C CA . SER A 1 171 ? 1.661 -11.837 11.319 1.00 96.88 171 SER A CA 1
ATOM 1373 C C . SER A 1 171 ? 1.967 -13.317 11.589 1.00 96.88 171 SER A C 1
ATOM 1375 O O . SER A 1 171 ? 1.055 -14.122 11.772 1.00 96.88 171 SER A O 1
ATOM 1377 N N . ARG A 1 172 ? 3.254 -13.700 11.640 1.00 94.25 172 ARG A N 1
ATOM 1378 C CA . ARG A 1 172 ? 3.661 -15.082 11.958 1.00 94.25 172 ARG A CA 1
ATOM 1379 C C . ARG A 1 172 ? 3.285 -15.487 13.377 1.00 94.25 172 ARG A C 1
ATOM 1381 O O . ARG A 1 172 ? 2.969 -16.651 13.576 1.00 94.25 172 ARG A O 1
ATOM 1388 N N . LYS A 1 173 ? 3.331 -14.560 14.339 1.00 92.50 173 LYS A N 1
ATOM 1389 C CA . LYS A 1 173 ? 2.916 -14.841 15.720 1.00 92.50 173 LYS A CA 1
ATOM 1390 C C . LYS A 1 173 ? 1.429 -15.178 15.786 1.00 92.50 173 LYS A C 1
ATOM 1392 O O . LYS A 1 173 ? 1.084 -16.168 16.403 1.00 92.50 173 LYS A O 1
ATOM 1397 N N . ILE A 1 174 ? 0.592 -14.434 15.065 1.00 90.69 174 ILE A N 1
ATOM 1398 C CA . ILE A 1 174 ? -0.862 -14.664 15.021 1.00 90.69 174 ILE A CA 1
ATOM 1399 C C . ILE A 1 174 ? -1.223 -15.978 14.325 1.00 90.69 174 ILE A C 1
ATOM 1401 O O . ILE A 1 174 ? -2.189 -16.613 14.702 1.00 90.69 174 ILE A O 1
ATOM 1405 N N . THR A 1 175 ? -0.462 -16.396 13.310 1.00 80.25 175 THR A N 1
ATOM 1406 C CA . THR A 1 175 ? -0.762 -17.632 12.552 1.00 80.25 175 THR A CA 1
ATOM 1407 C C . THR A 1 175 ? -0.235 -18.904 13.237 1.00 80.25 175 THR A C 1
ATOM 1409 O O . THR A 1 175 ? -0.507 -20.005 12.775 1.00 80.25 175 THR A O 1
ATOM 1412 N N . ARG A 1 176 ? 0.611 -18.764 14.266 1.00 68.25 176 ARG A N 1
ATOM 1413 C CA . ARG A 1 176 ? 1.179 -19.885 15.039 1.00 68.25 176 ARG A CA 1
ATOM 1414 C C . ARG A 1 176 ? 0.382 -20.205 16.306 1.00 68.25 176 ARG A C 1
ATOM 1416 O O . ARG A 1 176 ? 0.697 -21.200 16.948 1.00 68.25 176 ARG A O 1
ATOM 1423 N N . VAL A 1 177 ? -0.568 -19.342 16.653 1.00 45.75 177 VAL A N 1
ATOM 1424 C CA . VAL A 1 177 ? -1.624 -19.586 17.641 1.00 45.75 177 VAL A CA 1
ATOM 1425 C C . VAL A 1 177 ? -2.821 -20.147 16.885 1.00 45.75 177 VAL A C 1
ATOM 1427 O O . VAL A 1 177 ? -3.449 -21.079 17.419 1.00 45.75 177 VAL A O 1
#

Foldseek 3Di:
DCQVVVVDFKDWDFLLPPPPFAFEQWFWKFQAFLQFWFFFDDAAAEDPVFPNSSLLCVLLVHGHHIGGDLVSNVVCVVPVPTGDRSQNSLCVVPVFMETGITITGDDPNVPVNVVLVVVLVDDDDDPPVNLCVVCVVSVHDSVSVVVSVVRTHTGCDPRNVVNSVVSNVSSVVVVVD

Organism: NCBI:txid652676

Nearest PDB structures (foldseek):
  2i6e-assembly1_A  TM=7.648E-01  e=2.044E-10  Deinococcus radiodurans
  7an8-assembly1_B  TM=8.063E-01  e=2.842E-08  Streptomyces coelicolor A3(2)
  2nxo-assembly2_B  TM=7.913E-01  e=4.154E-08  Streptomyces coelicolor
  7an9-assembly1_B  TM=7.877E-01  e=7.340E-08  Streptomyces coelicolor A3(2)
  7ahr-assembly1_A  TM=7.892E-01  e=1.671E-07  Streptomyces coelicolor A3(2)

Sequence (177 aa):
MSFRQRKVNGAFISSIKSSKSKCTNVGIIANGAVRSVFVIEGKEEIDKASASSNMLAKVLNLKGKVIIGDRALRYHLDNPENGIDLAEKWKEETGLPFVFARLCYNSYDKEINYIANRFVKQKIYIPQTILKKEAKAKGITTKELLWYLEHIEYNMNYKALKSLKLFLHKSRKITRV

Mean predicted aligned error: 3.46 Å

pLDDT: mean 94.98, std 6.0, range [45.75, 98.75]

Solvent-accessible surface area (backbone atoms only — not comparable to full-atom values): 9646 Å² total; per-residue (Å²): 113,52,62,86,70,62,75,39,48,61,46,76,38,36,38,75,74,39,86,89,51,52,59,56,62,34,35,43,26,19,80,26,60,45,67,24,41,30,36,32,82,63,68,76,40,73,36,91,89,35,68,27,59,48,49,46,34,59,71,69,73,55,76,16,28,40,40,54,49,72,64,24,30,51,49,30,75,78,35,75,86,60,54,47,40,54,27,28,54,46,20,72,80,67,75,30,32,35,53,48,24,30,37,28,43,81,52,62,66,69,60,53,43,51,52,46,58,49,57,68,71,50,84,87,79,77,57,68,69,59,44,51,51,52,16,57,77,67,74,48,51,56,65,58,54,53,59,50,53,73,32,54,46,42,64,56,42,74,55,39,51,51,28,44,54,51,51,52,52,54,48,52,57,63,74,73,107

InterPro domains:
  IPR003773 Menaquinone biosynthesis enzyme [PF02621] (63-170)
  IPR030868 Chorismate dehydratase [PTHR37690] (3-174)

Radius of gyration: 16.48 Å; Cα contacts (8 Å, |Δi|>4): 300; chains: 1; bounding box: 38×37×39 Å